Protein AF-A0A2U9R531-F1 (afdb_monomer_lite)

pLDDT: mean 78.26, std 22.34, range [22.72, 98.56]

Structure (mmCIF, N/CA/C/O backbone):
data_AF-A0A2U9R531-F1
#
_entry.id   AF-A0A2U9R531-F1
#
loop_
_atom_site.group_PDB
_atom_site.id
_atom_site.type_symbol
_atom_site.label_atom_id
_atom_site.label_alt_id
_atom_site.label_comp_id
_atom_site.label_asym_id
_atom_site.label_entity_id
_atom_site.label_seq_id
_atom_site.pdbx_PDB_ins_code
_atom_site.Cartn_x
_atom_site.Cartn_y
_atom_site.Cartn_z
_atom_site.occupancy
_atom_site.B_iso_or_equiv
_atom_site.auth_seq_id
_atom_site.auth_comp_id
_atom_site.auth_asym_id
_atom_site.auth_atom_id
_atom_site.pdbx_PDB_model_num
ATOM 1 N N . MET A 1 1 ? -40.311 30.983 59.768 1.00 48.66 1 MET A N 1
ATOM 2 C CA . MET A 1 1 ? -39.816 29.610 59.505 1.00 48.66 1 MET A CA 1
ATOM 3 C C . MET A 1 1 ? -39.921 29.317 58.004 1.00 48.66 1 MET A C 1
ATOM 5 O O . MET A 1 1 ? -40.945 28.808 57.588 1.00 48.66 1 MET A O 1
ATOM 9 N N . SER A 1 2 ? -38.941 29.694 57.166 1.00 50.16 2 SER A N 1
ATOM 10 C CA . SER A 1 2 ? -38.971 29.374 55.716 1.00 50.16 2 SER A CA 1
ATOM 11 C C . SER A 1 2 ? -37.604 29.527 55.015 1.00 50.16 2 SER A C 1
ATOM 13 O O . SER A 1 2 ? -37.511 30.192 53.989 1.00 50.16 2 SER A O 1
ATOM 15 N N . SER A 1 3 ? -36.512 28.962 55.551 1.00 50.91 3 SER A N 1
ATOM 16 C CA . SER A 1 3 ? -35.211 28.996 54.838 1.00 50.91 3 SER A CA 1
ATOM 17 C C . SER A 1 3 ? -34.408 27.686 54.845 1.00 50.91 3 SER A C 1
ATOM 19 O O . SER A 1 3 ? -33.257 27.682 54.423 1.00 50.91 3 SER A O 1
ATOM 21 N N . ASN A 1 4 ? -34.987 26.565 55.297 1.00 51.38 4 ASN A N 1
ATOM 22 C CA . ASN A 1 4 ? -34.258 25.291 55.449 1.00 51.38 4 ASN A CA 1
ATOM 23 C C . ASN A 1 4 ? -34.607 24.214 54.398 1.00 51.38 4 ASN A C 1
ATOM 25 O O . ASN A 1 4 ? -33.948 23.174 54.344 1.00 51.38 4 ASN A O 1
ATOM 29 N N . SER A 1 5 ? -35.617 24.430 53.550 1.00 53.47 5 SER A N 1
ATOM 30 C CA . SER A 1 5 ? -36.017 23.477 52.501 1.00 53.47 5 SER A CA 1
ATOM 31 C C . SER A 1 5 ? -35.112 23.528 51.263 1.00 53.47 5 SER A C 1
ATOM 33 O O . SER A 1 5 ? -34.807 22.482 50.686 1.00 53.47 5 SER A O 1
ATOM 35 N N . ASP A 1 6 ? -34.608 24.710 50.900 1.00 51.00 6 ASP A N 1
ATOM 36 C CA . ASP A 1 6 ? -33.899 24.917 49.627 1.00 51.00 6 ASP A CA 1
ATOM 37 C C . ASP A 1 6 ? -32.447 24.416 49.643 1.00 51.00 6 ASP A C 1
ATOM 39 O O . ASP A 1 6 ? -31.962 23.845 48.662 1.00 51.00 6 ASP A O 1
ATOM 43 N N . GLN A 1 7 ? -31.750 24.502 50.782 1.00 49.12 7 GLN A N 1
ATOM 44 C CA . GLN A 1 7 ? -30.392 23.950 50.903 1.00 49.12 7 GLN A CA 1
ATOM 45 C C . GLN A 1 7 ? -30.369 22.412 50.878 1.00 49.12 7 GLN A C 1
ATOM 47 O O . GLN A 1 7 ? -29.399 21.802 50.408 1.00 49.12 7 GLN A O 1
ATOM 52 N N . ARG A 1 8 ? -31.448 21.762 51.334 1.00 50.94 8 ARG A N 1
ATOM 53 C CA . ARG A 1 8 ? -31.546 20.296 51.394 1.00 50.94 8 ARG A CA 1
ATOM 54 C C . ARG A 1 8 ? -31.819 19.678 50.018 1.00 50.94 8 ARG A C 1
ATOM 56 O O . ARG A 1 8 ? -31.343 18.571 49.758 1.00 50.94 8 ARG A O 1
ATOM 63 N N . SER A 1 9 ? -32.519 20.388 49.127 1.00 52.06 9 SER A N 1
ATOM 64 C CA . SER A 1 9 ? -32.759 19.938 47.745 1.00 52.06 9 SER A CA 1
ATOM 65 C C . SER A 1 9 ? -31.505 20.098 46.868 1.00 52.06 9 SER A C 1
ATOM 67 O O . SER A 1 9 ? -31.122 19.161 46.166 1.00 52.06 9 SER A O 1
ATOM 69 N N . SER A 1 10 ? -30.788 21.221 47.009 1.00 52.78 10 SER A N 1
ATOM 70 C CA . SER A 1 10 ? -29.520 21.510 46.317 1.00 52.78 10 SER A CA 1
ATOM 71 C C . SER A 1 10 ? -28.407 20.517 46.681 1.00 52.78 10 SER A C 1
ATOM 73 O O . SER A 1 10 ? -27.678 20.024 45.817 1.00 52.78 10 SER A O 1
ATOM 75 N N . SER A 1 11 ? -28.313 20.142 47.959 1.00 55.31 11 SER A N 1
ATOM 76 C CA . SER A 1 11 ? -27.309 19.178 48.430 1.00 55.31 11 SER A CA 1
ATOM 77 C C . SER A 1 11 ? -27.600 17.751 47.952 1.00 55.31 11 SER A C 1
ATOM 79 O O . SER A 1 11 ? -26.682 17.039 47.547 1.00 55.31 11 SER A O 1
ATOM 81 N N . LYS A 1 12 ? -28.877 17.338 47.920 1.00 53.94 12 LYS A N 1
ATOM 82 C CA . LYS A 1 12 ? -29.287 16.036 47.366 1.00 53.94 12 LYS A CA 1
ATOM 83 C C . LYS A 1 12 ? -29.093 15.962 45.849 1.00 53.94 12 LYS A C 1
ATOM 85 O O . LYS A 1 12 ? -28.666 14.920 45.361 1.00 53.94 12 LYS A O 1
ATOM 90 N N . SER A 1 13 ? -29.341 17.044 45.105 1.00 52.00 13 SER A N 1
ATOM 91 C CA . SER A 1 13 ? -29.112 17.057 43.652 1.00 52.00 13 SER A CA 1
ATOM 92 C C . SER A 1 13 ? -27.618 16.994 43.305 1.00 52.00 13 SER A C 1
ATOM 94 O O . SER A 1 13 ? -27.236 16.231 42.418 1.00 52.00 13 SER A O 1
ATOM 96 N N . LYS A 1 14 ? -26.754 17.696 44.059 1.00 55.28 14 LYS A N 1
ATOM 97 C CA . LYS A 1 14 ? -25.286 17.609 43.931 1.00 55.28 14 LYS A CA 1
ATOM 98 C C . LYS A 1 14 ? -24.722 16.243 44.325 1.00 55.28 14 LYS A C 1
ATOM 100 O O . LYS A 1 14 ? -23.744 15.792 43.731 1.00 55.28 14 LYS A O 1
ATOM 105 N N . LEU A 1 15 ? -25.312 15.580 45.320 1.00 52.38 15 LEU A N 1
ATOM 106 C CA . LEU A 1 15 ? -24.896 14.238 45.726 1.00 52.38 15 LEU A CA 1
ATOM 107 C C . LEU A 1 15 ? -25.323 13.194 44.684 1.00 52.38 15 LEU A C 1
ATOM 109 O O . LEU A 1 15 ? -24.500 12.390 44.260 1.00 52.38 15 LEU A O 1
ATOM 113 N N . ASN A 1 16 ? -26.563 13.265 44.191 1.00 56.56 16 ASN A N 1
ATOM 114 C CA . ASN A 1 16 ? -27.067 12.366 43.149 1.00 56.56 16 ASN A CA 1
ATOM 115 C C . ASN A 1 16 ? -26.331 12.544 41.811 1.00 56.56 16 ASN A C 1
ATOM 117 O O . ASN A 1 16 ? -26.047 11.554 41.137 1.00 56.56 16 ASN A O 1
ATOM 121 N N . SER A 1 17 ? -25.964 13.777 41.439 1.00 56.66 17 SER A N 1
ATOM 122 C CA . SER A 1 17 ? -25.172 14.033 40.230 1.00 56.66 17 SER A CA 1
ATOM 123 C C . SER A 1 17 ? -23.736 13.519 40.356 1.00 56.66 17 SER A C 1
ATOM 125 O O . SER A 1 17 ? -23.217 12.938 39.400 1.00 56.66 17 SER A O 1
ATOM 127 N N . ARG A 1 18 ? -23.111 13.633 41.539 1.00 56.91 18 ARG A N 1
ATOM 128 C CA . ARG A 1 18 ? -21.810 13.004 41.814 1.00 56.91 18 ARG A CA 1
ATOM 129 C C . ARG A 1 18 ? -21.898 11.486 41.695 1.00 56.91 18 ARG A C 1
ATOM 131 O O . ARG A 1 18 ? -21.152 10.931 40.901 1.00 56.91 18 ARG A O 1
ATOM 138 N N . THR A 1 19 ? -22.840 10.827 42.370 1.00 58.16 19 THR A N 1
ATOM 139 C CA . THR A 1 19 ? -22.972 9.356 42.355 1.00 58.16 19 THR A CA 1
ATOM 140 C C . THR A 1 19 ? -23.286 8.796 40.960 1.00 58.16 19 THR A C 1
ATOM 142 O O . THR A 1 19 ? -22.723 7.772 40.561 1.00 58.16 19 THR A O 1
ATOM 145 N N . ALA A 1 20 ? -24.122 9.483 40.172 1.00 59.16 20 ALA A N 1
ATOM 146 C CA . ALA A 1 20 ? -24.396 9.112 38.781 1.00 59.16 20 ALA A CA 1
ATOM 147 C C . ALA A 1 20 ? -23.152 9.254 37.881 1.00 59.16 20 ALA A C 1
ATOM 149 O O . ALA A 1 20 ? -22.898 8.404 37.025 1.00 59.16 20 ALA A O 1
ATOM 150 N N . THR A 1 21 ? -22.334 10.285 38.115 1.00 60.19 21 THR A N 1
ATOM 151 C CA . THR A 1 21 ? -21.077 10.506 37.384 1.00 60.19 21 THR A CA 1
ATOM 152 C C . THR A 1 21 ? -20.036 9.438 37.732 1.00 60.19 21 THR A C 1
ATOM 154 O O . THR A 1 21 ? -19.433 8.861 36.828 1.00 60.19 21 THR A O 1
ATOM 157 N N . THR A 1 22 ? -19.870 9.086 39.014 1.00 61.25 22 THR A N 1
ATOM 158 C CA . THR A 1 22 ? -18.922 8.038 39.436 1.00 61.25 22 THR A CA 1
ATOM 159 C C . THR A 1 22 ? -19.305 6.658 38.895 1.00 61.25 22 THR A C 1
ATOM 161 O O . THR A 1 22 ? -18.430 5.901 38.481 1.00 61.25 22 THR A O 1
ATOM 164 N N . THR A 1 23 ? -20.606 6.350 38.837 1.00 61.22 23 THR A N 1
ATOM 165 C CA . THR A 1 23 ? -21.126 5.082 38.288 1.00 61.22 23 THR A CA 1
ATOM 166 C C . THR A 1 23 ? -20.928 4.992 36.768 1.00 61.22 23 THR A C 1
ATOM 168 O O . THR A 1 23 ? -20.573 3.941 36.243 1.00 61.22 23 THR A O 1
ATOM 171 N N . SER A 1 24 ? -21.085 6.107 36.049 1.00 69.25 24 SER A N 1
ATOM 172 C CA . SER A 1 24 ? -20.818 6.192 34.604 1.00 69.25 24 SER A CA 1
ATOM 173 C C . SER A 1 24 ? -19.330 6.004 34.270 1.00 69.25 24 SER A C 1
ATOM 175 O O . SER A 1 24 ? -18.971 5.305 33.316 1.00 69.25 24 SER A O 1
ATOM 177 N N . ILE A 1 25 ? -18.441 6.583 35.086 1.00 76.44 25 ILE A N 1
ATOM 178 C CA . ILE A 1 25 ? -16.987 6.458 34.917 1.00 76.44 25 ILE A CA 1
ATOM 179 C C . ILE A 1 25 ? -16.523 5.027 35.204 1.00 76.44 25 ILE A C 1
ATOM 181 O O . ILE A 1 25 ? -15.748 4.481 34.418 1.00 76.44 25 ILE A O 1
ATOM 185 N N . SER A 1 26 ? -17.006 4.396 36.279 1.00 77.56 26 SER A N 1
ATOM 186 C CA . SER A 1 26 ? -16.626 3.018 36.612 1.00 77.56 26 SER A CA 1
ATOM 187 C C . SER A 1 26 ? -17.065 2.032 35.526 1.00 77.56 26 SER A C 1
ATOM 189 O O . SER A 1 26 ? -16.250 1.233 35.075 1.00 77.56 26 SER A O 1
ATOM 191 N N . GLN A 1 27 ? -18.294 2.155 35.013 1.00 80.81 27 GLN A N 1
ATOM 192 C CA . GLN A 1 27 ? -18.785 1.344 33.891 1.00 80.81 27 GLN A CA 1
ATOM 193 C C . GLN A 1 27 ? -17.957 1.547 32.613 1.00 80.81 27 GLN A C 1
ATOM 195 O O . GLN A 1 27 ? -17.600 0.575 31.944 1.00 80.81 27 GLN A O 1
ATOM 200 N N . SER A 1 28 ? -17.601 2.796 32.298 1.00 82.81 28 SER A N 1
ATOM 201 C CA . SER A 1 28 ? -16.757 3.124 31.141 1.00 82.81 28 SER A CA 1
ATOM 202 C C . SER A 1 28 ? -15.358 2.512 31.276 1.00 82.81 28 SER A C 1
ATOM 204 O O . SER A 1 28 ? -14.873 1.870 30.345 1.00 82.81 28 SER A O 1
ATOM 206 N N . LEU A 1 29 ? -14.731 2.635 32.452 1.00 83.75 29 LEU A N 1
ATOM 207 C CA . LEU A 1 29 ? -13.419 2.052 32.758 1.00 83.75 29 LEU A CA 1
ATOM 208 C C . LEU A 1 29 ? -13.433 0.523 32.688 1.00 83.75 29 LEU A C 1
ATOM 210 O O . LEU A 1 29 ? -12.511 -0.071 32.131 1.00 83.75 29 LEU A O 1
ATOM 214 N N . THR A 1 30 ? -14.478 -0.128 33.204 1.00 85.62 30 THR A N 1
ATOM 215 C CA . THR A 1 30 ? -14.645 -1.581 33.076 1.00 85.62 30 THR A CA 1
ATOM 216 C C . THR A 1 30 ? -14.775 -1.994 31.609 1.00 85.62 30 THR A C 1
ATOM 218 O O . THR A 1 30 ? -14.137 -2.962 31.190 1.00 85.62 30 THR A O 1
ATOM 221 N N . GLY A 1 31 ? -15.535 -1.240 30.808 1.00 82.12 31 GLY A N 1
ATOM 222 C CA . GLY A 1 31 ? -15.642 -1.452 29.363 1.00 82.12 31 GLY A CA 1
ATOM 223 C C . GLY A 1 31 ? -14.296 -1.312 28.646 1.00 82.12 31 GLY A C 1
ATOM 224 O O . GLY A 1 31 ? -13.897 -2.208 27.907 1.00 82.12 31 GLY A O 1
ATOM 225 N N . LEU A 1 32 ? -13.552 -0.240 28.927 1.00 83.94 32 LEU A N 1
ATOM 226 C CA . LEU A 1 32 ? -12.206 0.001 28.392 1.00 83.94 32 LEU A CA 1
ATOM 227 C C . LEU A 1 32 ? -11.221 -1.108 28.780 1.00 83.94 32 LEU A C 1
ATOM 229 O O . LEU A 1 32 ? -10.493 -1.607 27.924 1.00 83.94 32 LEU A O 1
ATOM 233 N N . LYS A 1 33 ? -11.235 -1.553 30.041 1.00 87.06 33 LYS A N 1
ATOM 234 C CA . LYS A 1 33 ? -10.397 -2.666 30.513 1.00 87.06 33 LYS A CA 1
ATOM 235 C C . LYS A 1 33 ? -10.728 -3.971 29.786 1.00 87.06 33 LYS A C 1
ATOM 237 O O . LYS A 1 33 ? -9.821 -4.723 29.441 1.00 87.06 33 LYS A O 1
ATOM 242 N N . ARG A 1 34 ? -12.014 -4.227 29.519 1.00 87.44 34 ARG A N 1
ATOM 243 C CA . ARG A 1 34 ? -12.462 -5.386 28.734 1.00 87.44 34 ARG A CA 1
ATOM 244 C C . ARG A 1 34 ? -12.035 -5.293 27.269 1.00 87.44 34 ARG A C 1
ATOM 246 O O . ARG A 1 34 ? -11.724 -6.320 26.678 1.00 87.44 34 ARG A O 1
ATOM 253 N N . LEU A 1 35 ? -12.004 -4.098 26.678 1.00 87.25 35 LEU A N 1
ATOM 254 C CA . LEU A 1 35 ? -11.426 -3.930 25.345 1.00 87.25 35 LEU A CA 1
ATOM 255 C C . LEU A 1 35 ? -9.931 -4.212 25.348 1.00 87.25 35 LEU A C 1
ATOM 257 O O . LEU A 1 35 ? -9.461 -4.953 24.492 1.00 87.25 35 LEU A O 1
ATOM 261 N N . ALA A 1 36 ? -9.206 -3.652 26.316 1.00 86.62 36 ALA A N 1
ATOM 262 C CA . ALA A 1 36 ? -7.756 -3.763 26.398 1.00 86.62 36 ALA A CA 1
ATOM 263 C C . ALA A 1 36 ? -7.257 -5.213 26.512 1.00 86.62 36 ALA A C 1
ATOM 265 O O . ALA A 1 36 ? -6.140 -5.499 26.098 1.00 86.62 36 ALA A O 1
ATOM 266 N N . SER A 1 37 ? -8.076 -6.141 27.017 1.00 85.88 37 SER A N 1
ATOM 267 C CA . SER A 1 37 ? -7.733 -7.569 27.061 1.00 85.88 37 SER A CA 1
ATOM 268 C C . SER A 1 37 ? -7.999 -8.325 25.751 1.00 85.88 37 SER A C 1
ATOM 270 O O . SER A 1 37 ? -7.597 -9.480 25.613 1.00 85.88 37 SER A O 1
ATOM 272 N N . GLY A 1 38 ? -8.684 -7.711 24.784 1.00 88.62 38 GLY A N 1
ATOM 273 C CA . GLY A 1 38 ? -9.076 -8.340 23.527 1.00 88.62 38 GLY A CA 1
ATOM 274 C C . GLY A 1 38 ? -8.069 -8.126 22.396 1.00 88.62 38 GLY A C 1
ATOM 275 O O . GLY A 1 38 ? -7.571 -7.025 22.180 1.00 88.62 38 GLY A O 1
ATOM 276 N N . ALA A 1 39 ? -7.852 -9.156 21.570 1.00 88.31 39 ALA A N 1
ATOM 277 C CA . ALA A 1 39 ? -7.005 -9.061 20.373 1.00 88.31 39 ALA A CA 1
ATOM 278 C C . ALA A 1 39 ? -7.468 -7.972 19.378 1.00 88.31 39 ALA A C 1
ATOM 280 O O . ALA A 1 39 ? -6.647 -7.386 18.679 1.00 88.31 39 ALA A O 1
ATOM 281 N N . GLN A 1 40 ? -8.771 -7.675 19.343 1.00 89.06 40 GLN A N 1
ATOM 282 C CA . GLN A 1 40 ? -9.363 -6.614 18.520 1.00 89.06 40 GLN A CA 1
ATOM 283 C C . GLN A 1 40 ? -8.865 -5.210 18.901 1.00 89.06 40 GLN A C 1
ATOM 285 O O . GLN A 1 40 ? -8.684 -4.360 18.034 1.00 89.06 40 GLN A O 1
ATOM 290 N N . PHE A 1 41 ? -8.576 -4.968 20.182 1.00 93.38 41 PHE A N 1
ATOM 291 C CA . PHE A 1 41 ? -8.034 -3.685 20.617 1.00 93.38 41 PHE A CA 1
ATOM 292 C C . PHE A 1 41 ? -6.572 -3.514 20.201 1.00 93.38 41 PHE A C 1
ATOM 294 O O . PHE A 1 41 ? -6.196 -2.447 19.726 1.00 93.38 41 PHE A O 1
ATOM 301 N N . TYR A 1 42 ? -5.759 -4.569 20.296 1.00 94.19 42 TYR A N 1
ATOM 302 C CA . TYR A 1 42 ? -4.382 -4.538 19.792 1.00 94.19 42 TYR A CA 1
ATOM 303 C C . TYR A 1 42 ? -4.329 -4.379 18.272 1.00 94.19 42 TYR A C 1
ATOM 305 O O . TYR A 1 42 ? -3.522 -3.595 17.782 1.00 94.19 42 TYR A O 1
ATOM 313 N N . TRP A 1 43 ? -5.234 -5.038 17.541 1.00 95.88 43 TRP A N 1
ATOM 314 C CA . TRP A 1 43 ? -5.427 -4.790 16.111 1.00 95.88 43 TRP A CA 1
ATOM 315 C C . TRP A 1 43 ? -5.718 -3.306 15.845 1.00 95.88 43 TRP A C 1
ATOM 317 O O . TRP A 1 43 ? -5.030 -2.678 15.045 1.00 95.88 43 TRP A O 1
ATOM 327 N N . TYR A 1 44 ? -6.645 -2.695 16.586 1.00 96.88 44 TYR A N 1
ATOM 328 C CA . TYR A 1 44 ? -6.922 -1.262 16.476 1.00 96.88 44 TYR A CA 1
ATOM 329 C C . TYR A 1 44 ? -5.696 -0.376 16.768 1.00 96.88 44 TYR A C 1
ATOM 331 O O . TYR A 1 44 ? -5.423 0.556 16.011 1.00 96.88 44 TYR A O 1
ATOM 339 N N . LEU A 1 45 ? -4.913 -0.676 17.811 1.00 97.19 45 LEU A N 1
ATOM 340 C CA . LEU A 1 45 ? -3.680 0.063 18.110 1.00 97.19 45 LEU A CA 1
ATOM 341 C C . LEU A 1 45 ? -2.653 -0.038 16.975 1.00 97.19 45 LEU A C 1
ATOM 343 O O . LEU A 1 45 ? -2.008 0.959 16.646 1.00 97.19 45 LEU A O 1
ATOM 347 N N . THR A 1 46 ? -2.532 -1.205 16.337 1.00 97.31 46 THR A N 1
ATOM 348 C CA . THR A 1 46 ? -1.658 -1.370 15.167 1.00 97.31 46 THR A CA 1
ATOM 349 C C . THR A 1 46 ? -2.150 -0.573 13.956 1.00 97.31 46 THR A C 1
ATOM 351 O O . THR A 1 46 ? -1.339 -0.008 13.226 1.00 97.31 46 THR A O 1
ATOM 354 N N . LEU A 1 47 ? -3.463 -0.383 13.780 1.00 97.88 47 LEU A N 1
ATOM 355 C CA . LEU A 1 47 ? -3.974 0.524 12.742 1.00 97.88 47 LEU A CA 1
ATOM 356 C C . LEU A 1 47 ? -3.584 1.980 13.019 1.00 97.88 47 LEU A C 1
ATOM 358 O O . LEU A 1 47 ? -3.115 2.673 12.118 1.00 97.88 47 LEU A O 1
ATOM 362 N N . LEU A 1 48 ? -3.730 2.446 14.265 1.00 98.19 48 LEU A N 1
ATOM 363 C CA . LEU A 1 48 ? -3.342 3.810 14.643 1.00 98.19 48 LEU A CA 1
ATOM 364 C C . LEU A 1 48 ? -1.837 4.045 14.478 1.00 98.19 48 LEU A C 1
ATOM 366 O O . LEU A 1 48 ? -1.426 5.081 13.959 1.00 98.19 48 LEU A O 1
ATOM 370 N N . SER A 1 49 ? -1.018 3.073 14.882 1.00 98.31 49 SER A N 1
ATOM 371 C CA . SER A 1 49 ? 0.430 3.120 14.681 1.00 98.31 49 SER A CA 1
ATOM 372 C C . SER A 1 49 ? 0.792 3.113 13.191 1.00 98.31 49 SER A C 1
ATOM 374 O O . SER A 1 49 ? 1.648 3.895 12.784 1.00 98.31 49 SER A O 1
ATOM 376 N N . THR A 1 50 ? 0.099 2.321 12.366 1.00 98.44 50 THR A N 1
ATOM 377 C CA . THR A 1 50 ? 0.261 2.340 10.904 1.00 98.44 50 THR A CA 1
ATOM 378 C C . THR A 1 50 ? -0.028 3.727 10.337 1.00 98.44 50 THR A C 1
ATOM 380 O O . THR A 1 50 ? 0.785 4.245 9.573 1.00 98.44 50 THR A O 1
ATOM 383 N N . LEU A 1 51 ? -1.139 4.360 10.730 1.00 98.44 51 LEU A N 1
ATOM 384 C CA . LEU A 1 51 ? -1.494 5.712 10.284 1.00 98.44 51 LEU A CA 1
ATOM 385 C C . LEU A 1 51 ? -0.432 6.735 10.684 1.00 98.44 51 LEU A C 1
ATOM 387 O O . LEU A 1 51 ? 0.064 7.473 9.836 1.00 98.44 51 LEU A O 1
ATOM 391 N N . TYR A 1 52 ? -0.057 6.749 11.962 1.00 98.31 52 TYR A N 1
ATOM 392 C CA . TYR A 1 52 ? 0.928 7.682 12.499 1.00 98.31 52 TYR A CA 1
ATOM 393 C C . TYR A 1 52 ? 2.278 7.559 11.782 1.00 98.31 52 TYR A C 1
ATOM 395 O O . TYR A 1 52 ? 2.783 8.535 11.226 1.00 98.31 52 TYR A O 1
ATOM 403 N N . SER A 1 53 ? 2.841 6.350 11.727 1.00 98.31 53 SER A N 1
ATOM 404 C CA . SER A 1 53 ? 4.148 6.114 11.115 1.00 98.31 53 SER A CA 1
ATOM 405 C C . SER A 1 53 ? 4.129 6.319 9.599 1.00 98.31 53 SER A C 1
ATOM 407 O O . SER A 1 53 ? 5.090 6.859 9.055 1.00 98.31 53 SER A O 1
ATOM 409 N N . SER A 1 54 ? 3.037 5.968 8.910 1.00 98.19 54 SER A N 1
ATOM 410 C CA . SER A 1 54 ? 2.929 6.186 7.461 1.00 98.19 54 SER A CA 1
ATOM 411 C C . SER A 1 54 ? 2.854 7.668 7.118 1.00 98.19 54 SER A C 1
ATOM 413 O O . SER A 1 54 ? 3.579 8.120 6.237 1.00 98.19 54 SER A O 1
ATOM 415 N N . ILE A 1 55 ? 2.054 8.452 7.848 1.00 97.81 55 ILE A N 1
ATOM 416 C CA . ILE A 1 55 ? 1.973 9.905 7.646 1.00 97.81 55 ILE A CA 1
ATOM 417 C C . ILE A 1 55 ? 3.348 10.545 7.867 1.00 97.81 55 ILE A C 1
ATOM 419 O O . ILE A 1 55 ? 3.811 11.310 7.020 1.00 97.81 55 ILE A O 1
ATOM 423 N N . LEU A 1 56 ? 4.043 10.190 8.952 1.00 97.88 56 LEU A N 1
ATOM 424 C CA . LEU A 1 56 ? 5.389 10.705 9.212 1.00 97.88 56 LEU A CA 1
ATOM 425 C C . LEU A 1 56 ? 6.399 10.280 8.143 1.00 97.88 56 LEU A C 1
ATOM 427 O O . LEU A 1 56 ? 7.200 11.112 7.718 1.00 97.88 56 LEU A O 1
ATOM 431 N N . CYS A 1 57 ? 6.345 9.033 7.673 1.00 98.19 57 CYS A N 1
ATOM 432 C CA . CYS A 1 57 ? 7.193 8.545 6.589 1.00 98.19 57 CYS A CA 1
ATOM 433 C C . CYS A 1 57 ? 6.969 9.342 5.301 1.00 98.19 57 CYS A C 1
ATOM 435 O O . CYS A 1 57 ? 7.932 9.750 4.653 1.00 98.19 57 CYS A O 1
ATOM 437 N N . ILE A 1 58 ? 5.712 9.559 4.916 1.00 96.12 58 ILE A N 1
ATOM 438 C CA . ILE A 1 58 ? 5.349 10.257 3.680 1.00 96.12 58 ILE A CA 1
ATOM 439 C C . ILE A 1 58 ? 5.816 11.711 3.757 1.00 96.12 58 ILE A C 1
ATOM 441 O O . ILE A 1 58 ? 6.546 12.162 2.877 1.00 96.12 58 ILE A O 1
ATOM 445 N N . LEU A 1 59 ? 5.495 12.416 4.846 1.00 96.31 59 LEU A N 1
ATOM 446 C CA . LEU A 1 59 ? 5.924 13.801 5.051 1.00 96.31 59 LEU A CA 1
ATOM 447 C C . LEU A 1 59 ? 7.452 13.934 5.065 1.00 96.31 59 LEU A C 1
ATOM 449 O O . LEU A 1 59 ? 8.002 14.799 4.384 1.00 96.31 59 LEU A O 1
ATOM 453 N N . ASN A 1 60 ? 8.162 13.054 5.777 1.00 96.69 60 ASN A N 1
ATOM 454 C CA . ASN A 1 60 ? 9.625 13.088 5.793 1.00 96.69 60 ASN A CA 1
ATOM 455 C C . ASN A 1 60 ? 10.233 12.697 4.441 1.00 96.69 60 ASN A C 1
ATOM 457 O O . ASN A 1 60 ? 11.265 13.252 4.080 1.00 96.69 60 ASN A O 1
ATOM 461 N N . SER A 1 61 ? 9.586 11.833 3.652 1.00 95.38 61 SER A N 1
ATOM 462 C CA . SER A 1 61 ? 10.057 11.501 2.299 1.00 95.38 61 SER A CA 1
ATOM 463 C C . SER A 1 61 ? 10.055 12.730 1.396 1.00 95.38 61 SER A C 1
ATOM 465 O O . SER A 1 61 ? 10.983 12.901 0.611 1.00 95.38 61 SER A O 1
ATOM 467 N N . PHE A 1 62 ? 9.048 13.600 1.536 1.00 94.12 62 PHE A N 1
ATOM 468 C CA . PHE A 1 62 ? 8.980 14.865 0.804 1.00 94.12 62 PHE A CA 1
ATOM 469 C C . PHE A 1 62 ? 9.999 15.894 1.303 1.00 94.12 62 PHE A C 1
ATOM 471 O O . PHE A 1 62 ? 10.610 16.580 0.491 1.00 94.12 62 PHE A O 1
ATOM 478 N N . ILE A 1 63 ? 10.198 16.006 2.620 1.00 95.31 63 ILE A N 1
ATOM 479 C CA . ILE A 1 63 ? 11.045 17.057 3.214 1.00 95.31 63 ILE A CA 1
ATOM 480 C C . ILE A 1 63 ? 12.535 16.686 3.187 1.00 95.31 63 ILE A C 1
ATOM 482 O O . ILE A 1 63 ? 13.382 17.526 2.901 1.00 95.31 63 ILE A O 1
ATOM 486 N N . ARG A 1 64 ? 12.869 15.440 3.536 1.00 93.25 64 ARG A N 1
ATOM 487 C CA . ARG A 1 64 ? 14.243 14.964 3.790 1.00 93.25 64 ARG A CA 1
ATOM 488 C C . ARG A 1 64 ? 14.735 13.945 2.761 1.00 93.25 64 ARG A C 1
ATOM 490 O O . ARG A 1 64 ? 15.911 13.589 2.776 1.00 93.25 64 ARG A O 1
ATOM 497 N N . GLY A 1 65 ? 13.854 13.473 1.882 1.00 93.19 65 GLY A N 1
ATOM 498 C CA . GLY A 1 65 ? 14.160 12.464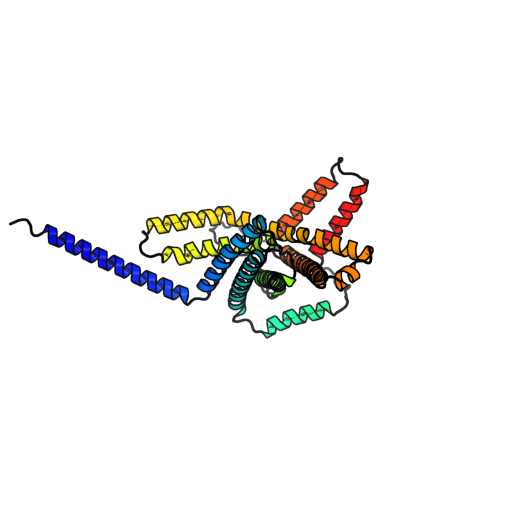 0.875 1.00 93.19 65 GLY A CA 1
ATOM 499 C C . GLY A 1 65 ? 14.032 11.025 1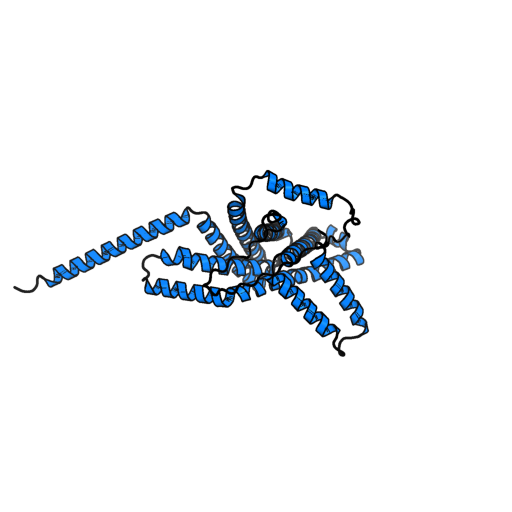.383 1.00 93.19 65 GLY A C 1
ATOM 500 O O . GLY A 1 65 ? 14.167 10.719 2.567 1.00 93.19 65 GLY A O 1
ATOM 501 N N . SER A 1 66 ? 13.815 10.104 0.446 1.00 92.81 66 SER A N 1
ATOM 502 C CA . SER A 1 66 ? 13.571 8.677 0.705 1.00 92.81 66 SER A CA 1
ATOM 503 C C . SER A 1 66 ? 14.808 7.865 1.114 1.00 92.81 66 SER A C 1
ATOM 505 O O . SER A 1 66 ? 14.689 6.678 1.397 1.00 92.81 66 SER A O 1
ATOM 507 N N . ASN A 1 67 ? 15.996 8.471 1.109 1.00 92.31 67 ASN A N 1
ATOM 508 C CA . ASN A 1 67 ? 17.246 7.860 1.585 1.00 92.31 67 ASN A CA 1
ATOM 509 C C . ASN A 1 67 ? 17.563 8.214 3.042 1.00 92.31 67 ASN A C 1
ATOM 511 O O . ASN A 1 67 ? 18.506 7.676 3.611 1.00 92.31 67 ASN A O 1
ATOM 515 N N . ASN A 1 68 ? 16.828 9.156 3.636 1.00 95.19 68 ASN A N 1
ATOM 516 C CA . ASN A 1 68 ? 17.139 9.652 4.966 1.00 95.19 68 ASN A CA 1
ATOM 517 C C . ASN A 1 68 ? 16.806 8.602 6.040 1.00 95.19 68 ASN A C 1
ATOM 519 O O . ASN A 1 68 ? 15.700 8.065 6.054 1.00 95.19 68 ASN A O 1
ATOM 523 N N . GLU A 1 69 ? 17.728 8.362 6.975 1.00 95.31 69 GLU A N 1
ATOM 524 C CA . GLU A 1 69 ? 17.597 7.326 8.012 1.00 95.31 69 GLU A CA 1
ATOM 525 C C . GLU A 1 69 ? 16.331 7.470 8.862 1.00 95.31 69 GLU A C 1
ATOM 527 O O . GLU A 1 69 ? 15.666 6.477 9.146 1.00 95.31 69 GLU A O 1
ATOM 532 N N . VAL A 1 70 ? 15.934 8.701 9.204 1.00 96.56 70 VAL A N 1
ATOM 533 C CA . VAL A 1 70 ? 14.704 8.961 9.973 1.00 96.56 70 VAL A CA 1
ATOM 534 C C . VAL A 1 70 ? 13.467 8.567 9.163 1.00 96.56 70 VAL A C 1
ATOM 536 O O . VAL A 1 70 ? 12.529 7.971 9.691 1.00 96.56 70 VAL A O 1
ATOM 539 N N . THR A 1 71 ? 13.477 8.850 7.859 1.00 97.50 71 THR A N 1
ATOM 540 C CA . THR A 1 71 ? 12.393 8.461 6.944 1.00 97.50 71 THR A CA 1
ATOM 541 C C . THR A 1 71 ? 12.291 6.942 6.830 1.00 97.50 71 THR A C 1
ATOM 543 O O . THR A 1 71 ? 11.196 6.388 6.922 1.00 97.50 71 THR A O 1
ATOM 546 N N . ILE A 1 72 ? 13.433 6.262 6.698 1.00 97.19 72 ILE A N 1
ATOM 547 C CA . ILE A 1 72 ? 13.511 4.796 6.673 1.00 97.19 72 ILE A CA 1
ATOM 548 C C . ILE A 1 72 ? 13.037 4.206 8.007 1.00 97.19 72 ILE A C 1
ATOM 550 O O . ILE A 1 72 ? 12.308 3.215 8.010 1.00 97.19 72 ILE A O 1
ATOM 554 N N . GLY A 1 73 ? 13.363 4.848 9.131 1.00 97.56 73 GLY A N 1
ATOM 555 C CA . GLY A 1 73 ? 12.861 4.485 10.454 1.00 97.56 73 GLY A CA 1
ATOM 556 C C . GLY A 1 73 ? 11.333 4.506 10.516 1.00 97.56 73 GLY A C 1
ATOM 557 O O . GLY A 1 73 ? 10.720 3.498 10.866 1.00 97.56 73 GLY A O 1
ATOM 558 N N . TYR A 1 74 ? 10.696 5.603 10.089 1.00 98.31 74 TYR A N 1
ATOM 559 C CA . TYR A 1 74 ? 9.230 5.680 10.038 1.00 98.31 74 TYR A CA 1
ATOM 560 C C . TYR A 1 74 ? 8.609 4.651 9.087 1.00 98.31 74 TYR A C 1
ATOM 562 O O . TYR A 1 74 ? 7.566 4.079 9.404 1.00 98.31 74 TYR A O 1
ATOM 570 N N . TYR A 1 75 ? 9.254 4.371 7.954 1.00 98.44 75 TYR A N 1
ATOM 571 C CA . TYR A 1 75 ? 8.821 3.335 7.016 1.00 98.44 75 TYR A CA 1
ATOM 572 C C . TYR A 1 75 ? 8.874 1.932 7.630 1.00 98.44 75 TYR A C 1
ATOM 574 O O . TYR A 1 75 ? 7.904 1.180 7.550 1.00 98.44 75 TYR A O 1
ATOM 582 N N . SER A 1 76 ? 9.976 1.597 8.306 1.00 98.00 76 SER A N 1
ATOM 583 C CA . SER A 1 76 ? 10.147 0.323 9.009 1.00 98.00 76 SER A CA 1
ATOM 584 C C . SER A 1 76 ? 9.141 0.165 10.153 1.00 98.00 76 SER A C 1
ATOM 586 O O . SER A 1 76 ? 8.527 -0.896 10.301 1.00 98.00 76 SER A O 1
ATOM 588 N N . MET A 1 77 ? 8.881 1.236 10.913 1.00 98.12 77 MET A N 1
ATOM 589 C CA . MET A 1 77 ? 7.841 1.254 11.947 1.00 98.12 77 MET A CA 1
ATOM 590 C C . MET A 1 77 ? 6.444 1.026 11.360 1.00 98.12 77 MET A C 1
ATOM 592 O O . MET A 1 77 ? 5.689 0.209 11.889 1.00 98.12 77 MET A O 1
ATOM 596 N N . ALA A 1 78 ? 6.109 1.698 10.252 1.00 98.56 78 ALA A N 1
ATOM 597 C CA . ALA A 1 78 ? 4.834 1.509 9.568 1.00 98.56 78 ALA A CA 1
ATOM 598 C C . ALA A 1 78 ? 4.667 0.055 9.105 1.00 98.56 78 ALA A C 1
ATOM 600 O O . ALA A 1 78 ? 3.660 -0.576 9.421 1.00 98.56 78 ALA A O 1
ATOM 601 N N . LEU A 1 79 ? 5.677 -0.512 8.439 1.00 98.44 79 LEU A N 1
ATOM 602 C CA . LEU A 1 79 ? 5.649 -1.900 7.977 1.00 98.44 79 LEU A CA 1
ATOM 603 C C . LEU A 1 79 ? 5.578 -2.909 9.125 1.00 98.44 79 LEU A C 1
ATOM 605 O O . LEU A 1 79 ? 4.831 -3.876 9.029 1.00 98.44 79 LEU A O 1
ATOM 609 N N . SER A 1 80 ? 6.276 -2.672 10.235 1.00 98.38 80 SER A N 1
ATOM 610 C CA . SER A 1 80 ? 6.191 -3.530 11.427 1.00 98.38 80 SER A CA 1
ATOM 611 C C . SER A 1 80 ? 4.776 -3.529 12.022 1.00 98.38 80 SER A C 1
ATOM 613 O O . SER A 1 80 ? 4.247 -4.570 12.424 1.00 98.38 80 SER A O 1
ATOM 615 N N . SER A 1 81 ? 4.126 -2.364 12.026 1.00 98.25 81 SER A N 1
ATOM 616 C CA . SER A 1 81 ? 2.741 -2.205 12.473 1.00 98.25 81 SER A CA 1
ATOM 617 C C . SER A 1 81 ? 1.746 -2.907 11.540 1.00 98.25 81 SER A C 1
ATOM 619 O O . SER A 1 81 ? 0.855 -3.630 11.994 1.00 98.25 81 SER A O 1
ATOM 621 N N . ILE A 1 82 ? 1.961 -2.794 10.227 1.00 98.25 82 ILE A N 1
ATOM 622 C CA . ILE A 1 82 ? 1.200 -3.499 9.188 1.00 98.25 82 ILE A CA 1
ATOM 623 C C . ILE A 1 82 ? 1.356 -5.019 9.336 1.00 98.25 82 ILE A C 1
ATOM 625 O O . ILE A 1 82 ? 0.360 -5.740 9.368 1.00 98.25 82 ILE A O 1
ATOM 629 N N . LEU A 1 83 ? 2.587 -5.515 9.486 1.00 98.12 83 LEU A N 1
ATOM 630 C CA . LEU A 1 83 ? 2.865 -6.935 9.711 1.00 98.12 83 LEU A CA 1
ATOM 631 C C . LEU A 1 83 ? 2.129 -7.451 10.942 1.00 98.12 83 LEU A C 1
ATOM 633 O O . LEU A 1 83 ? 1.446 -8.469 10.872 1.00 98.12 83 LEU A O 1
ATOM 637 N N . THR A 1 84 ? 2.200 -6.716 12.051 1.00 97.44 84 THR A N 1
ATOM 638 C CA . THR A 1 84 ? 1.490 -7.082 13.281 1.00 97.44 84 THR A CA 1
ATOM 639 C C . THR A 1 84 ? -0.026 -7.112 13.061 1.00 97.44 84 THR A C 1
ATOM 641 O O . THR A 1 84 ? -0.680 -8.072 13.469 1.00 97.44 84 THR A O 1
ATOM 644 N N . THR A 1 85 ? -0.578 -6.120 12.352 1.00 96.56 85 THR A N 1
ATOM 645 C CA . THR A 1 85 ? -2.004 -6.057 11.986 1.00 96.56 85 THR A CA 1
ATOM 646 C C . THR A 1 85 ? -2.436 -7.334 11.265 1.00 96.56 85 THR A C 1
ATOM 648 O O . THR A 1 85 ? -3.379 -8.006 11.691 1.00 96.56 85 THR A O 1
ATOM 651 N N . TYR A 1 86 ? -1.726 -7.705 10.197 1.00 94.44 86 TYR A N 1
ATOM 652 C CA . TYR A 1 86 ? -2.083 -8.873 9.399 1.00 94.44 86 TYR A CA 1
ATOM 653 C C . TYR A 1 86 ? -1.783 -10.192 10.109 1.00 94.44 86 TYR A C 1
ATOM 655 O O . TYR A 1 86 ? -2.554 -11.131 9.955 1.00 94.44 86 TYR A O 1
ATOM 663 N N . LEU A 1 87 ? -0.750 -10.283 10.950 1.00 93.56 87 LEU A N 1
ATOM 664 C CA . LEU A 1 87 ? -0.522 -11.467 11.785 1.00 93.56 87 LEU A CA 1
ATOM 665 C C . LEU A 1 87 ? -1.668 -11.694 12.779 1.00 93.56 87 LEU A C 1
ATOM 667 O O . LEU A 1 87 ? -2.077 -12.839 12.983 1.00 93.56 87 LEU A O 1
ATOM 671 N N . ILE A 1 88 ? -2.228 -10.628 13.365 1.00 92.69 88 ILE A N 1
ATOM 672 C CA . ILE A 1 88 ? -3.420 -10.734 14.219 1.00 92.69 88 ILE A CA 1
ATOM 673 C C . ILE A 1 88 ? -4.613 -11.243 13.403 1.00 92.69 88 ILE A C 1
ATOM 675 O O . ILE A 1 88 ? -5.279 -12.182 13.846 1.00 92.69 88 ILE A O 1
ATOM 679 N N . ILE A 1 89 ? -4.857 -10.678 12.214 1.00 90.62 89 ILE A N 1
ATOM 680 C CA . ILE A 1 89 ? -5.944 -11.115 11.322 1.00 90.62 89 ILE A CA 1
ATOM 681 C C . ILE A 1 89 ? -5.758 -12.587 10.941 1.00 90.62 89 ILE A C 1
ATOM 683 O O . ILE A 1 89 ? -6.659 -13.392 11.154 1.00 90.62 89 ILE A O 1
ATOM 687 N N . MET A 1 90 ? -4.573 -12.975 10.466 1.00 88.19 90 MET A N 1
ATOM 688 C CA . MET A 1 90 ? -4.263 -14.355 10.087 1.00 88.19 90 MET A CA 1
ATOM 689 C C . MET A 1 90 ? -4.449 -15.312 11.263 1.00 88.19 90 MET A C 1
ATOM 691 O O . MET A 1 90 ? -5.091 -16.352 11.125 1.00 88.19 90 MET A O 1
ATOM 695 N N . ARG A 1 91 ? -3.972 -14.949 12.458 1.00 86.62 91 ARG A N 1
ATOM 696 C CA . ARG A 1 91 ? -4.198 -15.758 13.658 1.00 86.62 91 ARG A CA 1
ATOM 697 C C . ARG A 1 91 ? -5.686 -15.926 13.950 1.00 86.62 91 ARG A C 1
ATOM 699 O O . ARG A 1 91 ? -6.079 -17.017 14.338 1.00 86.62 91 ARG A O 1
ATOM 706 N N . GLN A 1 92 ? -6.505 -14.888 13.795 1.00 86.94 92 GLN A N 1
ATOM 707 C CA . GLN A 1 92 ? -7.950 -14.966 14.036 1.00 86.94 92 GLN A CA 1
ATOM 708 C C . GLN A 1 92 ? -8.674 -15.799 12.968 1.00 86.94 92 GLN A C 1
ATOM 710 O O . GLN A 1 92 ? -9.503 -16.635 13.321 1.00 86.94 92 GLN A O 1
ATOM 715 N N . THR A 1 93 ? -8.317 -15.630 11.695 1.00 83.81 93 THR A N 1
ATOM 716 C CA . THR A 1 93 ? -8.920 -16.334 10.553 1.00 83.81 93 THR A CA 1
ATOM 717 C C . THR A 1 93 ? -8.568 -17.824 10.529 1.00 83.81 93 THR A C 1
ATOM 719 O O . THR A 1 93 ? -9.407 -18.658 10.185 1.00 83.81 93 THR A O 1
ATOM 722 N N . TYR A 1 94 ? -7.340 -18.184 10.917 1.00 81.31 94 TYR A N 1
ATOM 723 C CA . TYR A 1 94 ? -6.812 -19.549 10.802 1.00 81.31 94 TYR A CA 1
ATOM 724 C C . TYR A 1 94 ? -6.654 -20.276 12.146 1.00 81.31 94 TYR A C 1
ATOM 726 O O . TYR A 1 94 ? -6.197 -21.415 12.149 1.00 81.31 94 TYR A O 1
ATOM 734 N N . LYS A 1 95 ? -7.069 -19.682 13.280 1.00 76.19 95 LYS A N 1
ATOM 735 C CA . LYS A 1 95 ? -6.878 -20.232 14.645 1.00 76.19 95 LYS A CA 1
ATOM 736 C C . LYS A 1 95 ? -7.263 -21.708 14.798 1.00 76.19 95 LYS A C 1
ATOM 738 O O . LYS A 1 95 ? -6.655 -22.416 15.592 1.00 76.19 95 LYS A O 1
ATOM 743 N N . TYR A 1 96 ? -8.292 -22.138 14.073 1.00 71.12 96 TYR A N 1
ATOM 744 C CA . TYR A 1 96 ? -8.870 -23.480 14.162 1.00 71.12 96 TYR A CA 1
ATOM 745 C C . TYR A 1 96 ? -8.632 -24.327 12.903 1.00 71.12 96 TYR A C 1
ATOM 747 O O . TYR A 1 96 ? -9.196 -25.411 12.784 1.00 71.12 96 TYR A O 1
ATOM 755 N N . LYS A 1 97 ? -7.821 -23.849 11.948 1.00 67.12 97 LYS A N 1
ATOM 756 C CA . LYS A 1 97 ? -7.467 -24.615 10.748 1.00 67.12 97 LYS A CA 1
ATOM 757 C C . LYS A 1 97 ? -6.197 -25.434 11.023 1.00 67.12 97 LYS A C 1
ATOM 759 O O . LYS A 1 97 ? -5.220 -24.873 11.519 1.00 67.12 97 LYS A O 1
ATOM 764 N N . PRO A 1 98 ? -6.176 -26.743 10.718 1.00 66.94 98 PRO A N 1
ATOM 765 C CA . PRO A 1 98 ? -5.004 -27.572 10.972 1.00 66.94 98 PRO A CA 1
ATOM 766 C C . PRO A 1 98 ? -3.823 -27.132 10.095 1.00 66.94 98 PRO A C 1
ATOM 768 O O . PRO A 1 98 ? -3.983 -26.864 8.903 1.00 66.94 98 PRO A O 1
ATOM 771 N N . LEU A 1 99 ? -2.623 -27.082 10.688 1.00 60.12 99 LEU A N 1
ATOM 772 C CA . LEU A 1 99 ? -1.386 -26.643 10.025 1.00 60.12 99 LEU A CA 1
ATOM 773 C C . LEU A 1 99 ? -1.069 -27.474 8.766 1.00 60.12 99 LEU A C 1
ATOM 775 O O . LEU A 1 99 ? -0.507 -26.960 7.804 1.00 60.12 99 LEU A O 1
ATOM 779 N N . SER A 1 100 ? -1.499 -28.738 8.742 1.00 60.09 100 SER A N 1
ATOM 780 C CA . SER A 1 100 ? -1.376 -29.645 7.596 1.00 60.09 100 SER A CA 1
ATOM 781 C C . SER A 1 100 ? -2.090 -29.141 6.338 1.00 60.09 100 SER A C 1
ATOM 783 O O . SER A 1 100 ? -1.593 -29.357 5.238 1.00 60.09 100 SER A O 1
ATOM 785 N N . VAL A 1 101 ? -3.206 -28.415 6.473 1.00 62.59 101 VAL A N 1
ATOM 786 C CA . VAL A 1 101 ? -3.928 -27.833 5.327 1.00 62.59 101 VAL A CA 1
ATOM 787 C C . VAL A 1 101 ? -3.155 -26.651 4.739 1.00 62.59 101 VAL A C 1
ATOM 789 O O . VAL A 1 101 ? -3.104 -26.493 3.523 1.00 62.59 101 VAL A O 1
ATOM 792 N N . LEU A 1 102 ? -2.503 -25.851 5.588 1.00 59.44 102 LEU A N 1
ATOM 793 C CA . LEU A 1 102 ? -1.654 -24.737 5.158 1.00 59.44 102 LEU A CA 1
ATOM 794 C C . LEU A 1 102 ? -0.376 -25.233 4.470 1.00 59.44 102 LEU A C 1
ATOM 796 O O . LEU A 1 102 ? -0.033 -24.765 3.386 1.00 59.44 102 LEU A O 1
ATOM 800 N N . ILE A 1 103 ? 0.294 -26.219 5.069 1.00 62.53 103 ILE A N 1
ATOM 801 C CA . ILE A 1 103 ? 1.500 -26.841 4.507 1.00 62.53 103 ILE A CA 1
ATOM 802 C C . ILE A 1 103 ? 1.167 -27.572 3.203 1.00 62.53 103 ILE A C 1
ATOM 804 O O . ILE A 1 103 ? 1.900 -27.432 2.230 1.00 62.53 103 ILE A O 1
ATOM 808 N N . GLY A 1 104 ? 0.032 -28.276 3.139 1.00 64.50 104 GLY A N 1
ATOM 809 C CA . GLY A 1 104 ? -0.429 -28.956 1.928 1.00 64.50 104 GLY A CA 1
ATOM 810 C C . GLY A 1 104 ? -0.670 -28.004 0.753 1.00 64.50 104 GLY A C 1
ATOM 811 O O . GLY A 1 104 ? -0.315 -28.328 -0.375 1.00 64.50 104 GLY A O 1
ATOM 812 N N . GLN A 1 105 ? -1.195 -26.800 1.001 1.00 65.50 105 GLN A N 1
ATOM 813 C CA . GLN A 1 105 ? -1.385 -25.783 -0.044 1.00 65.50 105 GLN A CA 1
ATOM 814 C C . GLN A 1 105 ? -0.057 -25.224 -0.567 1.00 65.50 105 GLN A C 1
ATOM 816 O O . GLN A 1 105 ? 0.114 -25.069 -1.776 1.00 65.50 105 GLN A O 1
ATOM 821 N N . ILE A 1 106 ? 0.892 -24.944 0.332 1.00 61.31 106 ILE A N 1
ATOM 822 C CA . ILE A 1 106 ? 2.236 -24.472 -0.036 1.00 61.31 106 ILE A CA 1
ATOM 823 C C . ILE A 1 106 ? 2.989 -25.568 -0.805 1.00 61.31 106 ILE A C 1
ATOM 825 O O . ILE A 1 106 ? 3.637 -25.288 -1.813 1.00 61.31 106 ILE A O 1
ATOM 829 N N . TRP A 1 107 ? 2.856 -26.822 -0.372 1.00 59.16 107 TRP A N 1
ATOM 830 C CA . TRP A 1 107 ? 3.461 -27.980 -1.022 1.00 59.16 107 TRP A CA 1
ATOM 831 C C . TRP A 1 107 ? 2.881 -28.237 -2.418 1.00 59.16 107 TRP A C 1
ATOM 833 O O . TRP A 1 107 ? 3.636 -28.414 -3.368 1.00 59.16 107 TRP A O 1
ATOM 843 N N . HIS A 1 108 ? 1.556 -28.171 -2.577 1.00 56.22 108 HIS A N 1
ATOM 844 C CA . HIS A 1 108 ? 0.893 -28.321 -3.877 1.00 56.22 108 HIS A CA 1
ATOM 845 C C . HIS A 1 108 ? 1.301 -27.215 -4.865 1.00 56.22 108 HIS A C 1
ATOM 847 O O . HIS A 1 108 ? 1.483 -27.475 -6.054 1.00 56.22 108 HIS A O 1
ATOM 853 N N . LEU A 1 109 ? 1.507 -25.981 -4.381 1.00 52.97 109 LEU A N 1
ATOM 854 C CA . LEU A 1 109 ? 2.083 -24.903 -5.189 1.00 52.97 109 LEU A CA 1
ATOM 855 C C . LEU A 1 109 ? 3.514 -25.250 -5.634 1.00 52.97 109 LEU A C 1
ATOM 857 O O . LEU A 1 109 ? 3.843 -25.099 -6.807 1.00 52.97 109 LEU A O 1
ATOM 861 N N . PHE A 1 110 ? 4.359 -25.726 -4.717 1.00 48.66 110 PHE A N 1
ATOM 862 C CA . PHE A 1 110 ? 5.744 -26.090 -5.023 1.00 48.66 110 PHE A CA 1
ATOM 863 C C . PHE A 1 110 ? 5.835 -27.240 -6.035 1.00 48.66 110 PHE A C 1
ATOM 865 O O . PHE A 1 110 ? 6.655 -27.194 -6.951 1.00 48.66 110 PHE A O 1
ATOM 872 N N . GLN A 1 111 ? 4.957 -28.239 -5.921 1.00 49.59 111 GLN A N 1
ATOM 873 C CA . GLN A 1 111 ? 4.857 -29.346 -6.872 1.00 49.59 111 GLN A CA 1
ATOM 874 C C . GLN A 1 111 ? 4.460 -28.862 -8.271 1.00 49.59 111 GLN A C 1
ATOM 876 O O . GLN A 1 111 ? 5.131 -29.225 -9.235 1.00 49.59 111 GLN A O 1
ATOM 881 N N . HIS A 1 112 ? 3.454 -27.986 -8.383 1.00 50.97 112 HIS A N 1
ATOM 882 C CA . HIS A 1 112 ? 3.059 -27.390 -9.665 1.00 50.97 112 HIS A CA 1
ATOM 883 C C . HIS A 1 112 ? 4.150 -26.519 -10.295 1.00 50.97 112 HIS A C 1
ATOM 885 O O . HIS A 1 112 ? 4.287 -26.500 -11.512 1.00 50.97 112 HIS A O 1
ATOM 891 N N . LEU A 1 113 ? 4.938 -25.808 -9.484 1.00 42.59 113 LEU A N 1
ATOM 892 C CA . LEU A 1 113 ? 6.080 -25.026 -9.971 1.00 42.59 113 LEU A CA 1
ATOM 893 C C . LEU A 1 113 ? 7.250 -25.908 -10.436 1.00 42.59 113 LEU A C 1
ATOM 895 O O . LEU A 1 113 ? 8.101 -25.441 -11.189 1.00 42.59 113 LEU A O 1
ATOM 899 N N . SER A 1 114 ? 7.286 -27.165 -9.992 1.00 42.03 114 SER A N 1
ATOM 900 C CA . SER A 1 114 ? 8.379 -28.111 -10.238 1.00 42.03 114 SER A CA 1
ATOM 901 C C . SER A 1 114 ? 8.058 -29.152 -11.320 1.00 42.03 114 SER A C 1
ATOM 903 O O . SER A 1 114 ? 8.945 -29.912 -11.703 1.00 42.03 114 SER A O 1
ATOM 905 N N . THR A 1 115 ? 6.819 -29.210 -11.829 1.00 36.28 115 THR A N 1
ATOM 906 C CA . THR A 1 115 ? 6.425 -30.132 -12.911 1.00 36.28 115 THR A CA 1
ATOM 907 C C . THR A 1 115 ? 6.318 -29.400 -14.255 1.00 36.28 115 THR A C 1
ATOM 909 O O . THR A 1 115 ? 5.541 -28.452 -14.371 1.00 36.28 115 THR A O 1
ATOM 912 N N . PRO A 1 116 ? 7.053 -29.820 -15.304 1.00 36.22 116 PRO A N 1
ATOM 913 C CA . PRO A 1 116 ? 6.878 -29.268 -16.641 1.00 36.22 116 PRO A CA 1
ATOM 914 C C . PRO A 1 116 ? 5.528 -29.701 -17.237 1.00 36.22 116 PRO A C 1
ATOM 916 O O . PRO A 1 116 ? 5.202 -30.885 -17.257 1.00 36.22 116 PRO A O 1
ATOM 919 N N . ASN A 1 117 ? 4.773 -28.709 -17.718 1.00 40.06 117 ASN A N 1
ATOM 920 C CA . ASN A 1 117 ? 3.521 -28.762 -18.485 1.00 40.06 117 ASN A CA 1
ATOM 921 C C . ASN A 1 117 ? 3.135 -30.122 -19.109 1.00 40.06 117 ASN A C 1
ATOM 923 O O . ASN A 1 117 ? 3.751 -30.569 -20.074 1.00 40.06 117 ASN A O 1
ATOM 927 N N . GLN A 1 118 ? 1.989 -30.668 -18.692 1.00 36.91 118 GLN A N 1
ATOM 928 C CA . GLN A 1 118 ? 1.142 -31.503 -19.552 1.00 36.91 118 GLN A CA 1
ATOM 929 C C . GLN A 1 118 ? -0.150 -30.745 -19.878 1.00 36.91 118 GLN A C 1
ATOM 931 O O . GLN A 1 118 ? -1.210 -31.003 -19.319 1.00 36.91 118 GLN A O 1
ATOM 936 N N . SER A 1 119 ? -0.065 -29.779 -20.791 1.00 36.00 119 SER A N 1
ATOM 937 C CA . SER A 1 119 ? -1.241 -29.173 -21.417 1.00 36.00 119 SER A CA 1
ATOM 938 C C . SER A 1 119 ? -1.530 -29.911 -22.723 1.00 36.00 119 SER A C 1
ATOM 940 O O . SER A 1 119 ? -0.817 -29.684 -23.697 1.00 36.00 119 SER A O 1
ATOM 942 N N . ASN A 1 120 ? -2.506 -30.825 -22.724 1.00 32.56 120 ASN A N 1
ATOM 943 C CA . ASN A 1 120 ? -3.346 -31.199 -23.878 1.00 32.56 120 ASN A CA 1
ATOM 944 C C . ASN A 1 120 ? -4.149 -32.467 -23.556 1.00 32.56 120 ASN A C 1
ATOM 946 O O . ASN A 1 120 ? -3.771 -33.556 -23.979 1.00 32.56 120 ASN A O 1
ATOM 950 N N . ARG A 1 121 ? -5.255 -32.339 -22.816 1.00 32.22 121 ARG A N 1
ATOM 951 C CA . ARG A 1 121 ? -6.394 -33.278 -22.845 1.00 32.22 121 ARG A CA 1
ATOM 952 C C . ARG A 1 121 ? -7.489 -32.759 -21.919 1.00 32.22 121 ARG A C 1
ATOM 954 O O . ARG A 1 121 ? -7.580 -33.193 -20.788 1.00 32.22 121 ARG A O 1
ATOM 961 N N . GLU A 1 122 ? -8.286 -31.812 -22.399 1.00 29.78 122 GLU A N 1
ATOM 962 C CA . GLU A 1 122 ? -9.674 -31.627 -21.952 1.00 29.78 122 GLU A CA 1
ATOM 963 C C . GLU A 1 122 ? -10.340 -30.589 -22.858 1.00 29.78 122 GLU A C 1
ATOM 965 O O . GLU A 1 122 ? -10.366 -29.397 -22.589 1.00 29.78 122 GLU A O 1
ATOM 970 N N . ASN A 1 123 ? -10.819 -31.064 -24.004 1.00 28.97 123 ASN A N 1
ATOM 971 C CA . ASN A 1 123 ? -11.859 -30.410 -24.786 1.00 28.97 123 ASN A CA 1
ATOM 972 C C . ASN A 1 123 ? -12.763 -31.529 -25.302 1.00 28.97 123 ASN A C 1
ATOM 974 O O . ASN A 1 123 ? -12.533 -32.084 -26.375 1.00 28.97 123 ASN A O 1
ATOM 978 N N . GLN A 1 124 ? -13.773 -31.882 -24.515 1.00 25.30 124 GLN A N 1
ATOM 979 C CA . GLN A 1 124 ? -14.944 -32.584 -25.022 1.00 25.30 124 GLN A CA 1
ATOM 980 C C . GLN A 1 124 ? -16.177 -31.998 -24.319 1.00 25.30 124 GLN A C 1
ATOM 982 O O . GLN A 1 124 ? -16.201 -31.966 -23.089 1.00 25.30 124 GLN A O 1
ATOM 987 N N . PRO A 1 125 ? -17.159 -31.456 -25.060 1.00 29.80 125 PRO A N 1
ATOM 988 C CA . PRO A 1 125 ? -18.333 -30.840 -24.465 1.00 29.80 125 PRO A CA 1
ATOM 989 C C . PRO A 1 125 ? -19.389 -31.908 -24.176 1.00 29.80 125 PRO A C 1
ATOM 991 O O . PRO A 1 125 ? -19.818 -32.619 -25.085 1.00 29.80 125 PRO A O 1
ATOM 994 N N . THR A 1 126 ? -19.847 -31.991 -22.931 1.00 29.16 126 THR A N 1
ATOM 995 C CA . THR A 1 126 ? -21.050 -32.756 -22.582 1.00 29.16 126 THR A CA 1
ATOM 996 C C . THR A 1 126 ? -22.259 -31.821 -22.593 1.00 29.16 126 THR A C 1
ATOM 998 O O . THR A 1 126 ? -22.257 -30.772 -21.950 1.00 29.16 126 THR A O 1
ATOM 1001 N N . GLN A 1 127 ? -23.256 -32.197 -23.393 1.00 25.36 127 GLN A N 1
ATOM 1002 C CA . GLN A 1 127 ? -24.554 -31.547 -23.586 1.00 25.36 127 GLN A CA 1
ATOM 1003 C C . GLN A 1 127 ? -25.468 -31.649 -22.352 1.00 25.36 127 GLN A C 1
ATOM 1005 O O . GLN A 1 127 ? -25.382 -32.621 -21.610 1.00 25.36 127 GLN A O 1
ATOM 1010 N N . GLY A 1 128 ? -26.424 -30.711 -22.270 1.00 24.73 128 GLY A N 1
ATOM 1011 C CA . GLY A 1 128 ? -27.764 -30.925 -21.701 1.00 24.73 128 GLY A CA 1
ATOM 1012 C C . GLY A 1 128 ? -27.945 -30.571 -20.224 1.00 24.73 128 GLY A C 1
ATOM 1013 O O . GLY A 1 128 ? -27.494 -31.299 -19.354 1.00 24.73 128 GLY A O 1
ATOM 1014 N N . ASP A 1 129 ? -28.618 -29.456 -19.928 1.00 25.48 129 ASP A N 1
ATOM 1015 C CA . ASP A 1 129 ? -30.038 -29.523 -19.549 1.00 25.48 129 ASP A CA 1
ATOM 1016 C C . ASP A 1 129 ? -30.640 -28.135 -19.278 1.00 25.48 129 ASP A C 1
ATOM 1018 O O . ASP A 1 129 ? -30.097 -27.277 -18.581 1.00 25.48 129 ASP A O 1
ATOM 1022 N N . THR A 1 130 ? -31.794 -27.934 -19.903 1.00 28.36 130 THR A N 1
ATOM 1023 C CA . THR A 1 130 ? -32.725 -26.816 -19.780 1.00 28.36 130 THR A CA 1
ATOM 1024 C C . THR A 1 130 ? -33.684 -27.035 -18.615 1.00 28.36 130 THR A C 1
ATOM 1026 O O . THR A 1 130 ? -34.361 -28.057 -18.589 1.00 28.36 130 THR A O 1
ATOM 1029 N N . SER A 1 131 ? -33.878 -26.027 -17.764 1.00 27.84 131 SER A N 1
ATOM 1030 C CA . SER A 1 131 ? -35.185 -25.780 -17.137 1.00 27.84 131 SER A CA 1
ATOM 1031 C C . SER A 1 131 ? -35.269 -24.365 -16.565 1.00 27.84 131 SER A C 1
ATOM 1033 O O . SER A 1 131 ? -34.504 -23.967 -15.688 1.00 27.84 131 SER A O 1
ATOM 1035 N N . SER A 1 132 ? -36.222 -23.627 -17.117 1.00 27.03 132 SER A N 1
ATOM 1036 C CA . SER A 1 132 ? -36.833 -22.393 -16.638 1.00 27.03 132 SER A CA 1
ATOM 1037 C C . SER A 1 132 ? -37.475 -22.553 -15.260 1.00 27.03 132 SER A C 1
ATOM 1039 O O . SER A 1 132 ? -38.154 -23.550 -15.048 1.00 27.03 132 SER A O 1
ATOM 1041 N N . ASP A 1 133 ? -37.384 -21.529 -14.405 1.00 25.14 133 ASP A N 1
ATOM 1042 C CA . ASP A 1 133 ? -38.520 -21.168 -13.553 1.00 25.14 133 ASP A CA 1
ATOM 1043 C C . ASP A 1 133 ? -38.501 -19.699 -13.110 1.00 25.14 133 ASP A C 1
ATOM 1045 O O . ASP A 1 133 ? -37.484 -19.126 -12.713 1.00 25.14 133 ASP A O 1
ATOM 1049 N N . SER A 1 134 ? -39.676 -19.095 -13.243 1.00 27.09 134 SER A N 1
ATOM 1050 C CA . SER A 1 134 ? -40.054 -17.723 -12.922 1.00 27.09 134 SER A CA 1
ATOM 1051 C C . SER A 1 134 ? -40.486 -17.580 -11.461 1.00 27.09 134 SER A C 1
ATOM 1053 O O . SER A 1 134 ? -41.227 -18.420 -10.960 1.00 27.09 134 SER A O 1
ATOM 1055 N N . GLY A 1 135 ? -40.144 -16.467 -10.804 1.00 23.05 135 GLY A N 1
ATOM 1056 C CA . GLY A 1 135 ? -40.703 -16.137 -9.489 1.00 23.05 135 GLY A CA 1
ATOM 1057 C C . GLY A 1 135 ? -40.322 -14.745 -8.988 1.00 23.05 135 GLY A C 1
ATOM 1058 O O . GLY A 1 135 ? -39.211 -14.518 -8.518 1.00 23.05 135 GLY A O 1
ATOM 1059 N N . THR A 1 136 ? -41.260 -13.806 -9.083 1.00 26.97 136 THR A N 1
ATOM 1060 C CA . THR A 1 136 ? -41.195 -12.451 -8.519 1.00 26.97 136 THR A CA 1
ATOM 1061 C C . THR A 1 136 ? -41.442 -12.479 -7.005 1.00 26.97 136 THR A C 1
ATOM 1063 O O . THR A 1 136 ? -42.430 -13.053 -6.561 1.00 26.97 136 THR A O 1
ATOM 1066 N N . SER A 1 137 ? -40.611 -11.801 -6.204 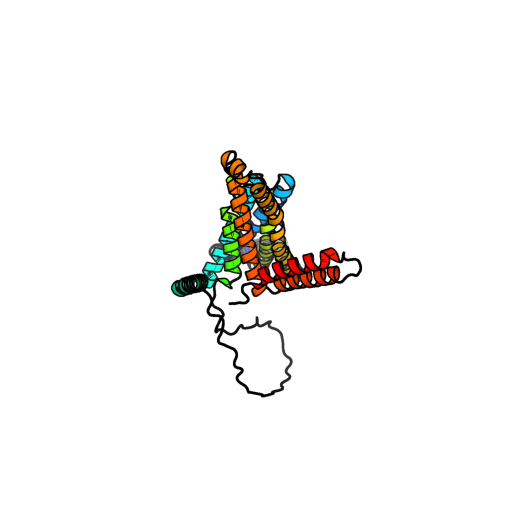1.00 24.17 137 SER A N 1
ATOM 1067 C CA . SER A 1 137 ? -40.954 -11.400 -4.828 1.00 24.17 137 SER A CA 1
ATOM 1068 C C . SER A 1 137 ? -40.056 -10.250 -4.355 1.00 24.17 137 SER A C 1
ATOM 1070 O O . SER A 1 137 ? -38.830 -10.338 -4.371 1.00 24.17 137 SER A O 1
ATOM 1072 N N . ALA A 1 138 ? -40.696 -9.147 -3.966 1.00 29.83 138 ALA A N 1
ATOM 1073 C CA . ALA A 1 138 ? -40.094 -7.994 -3.312 1.00 29.83 138 ALA A CA 1
ATOM 1074 C C . ALA A 1 138 ? -39.861 -8.271 -1.814 1.00 29.83 138 ALA A C 1
ATOM 1076 O O . ALA A 1 138 ? -40.729 -8.838 -1.155 1.00 29.83 138 ALA A O 1
ATOM 1077 N N . GLY A 1 139 ? -38.734 -7.807 -1.257 1.00 22.72 139 GLY A N 1
ATOM 1078 C CA . GLY A 1 139 ? -38.500 -7.842 0.190 1.00 22.72 139 GLY A CA 1
ATOM 1079 C C . GLY A 1 139 ? -37.071 -7.501 0.627 1.00 22.72 139 GLY A C 1
ATOM 1080 O O . GLY A 1 139 ? -36.165 -8.301 0.448 1.00 22.72 139 GLY A O 1
ATOM 1081 N N . THR A 1 140 ? -36.920 -6.317 1.235 1.00 25.03 140 THR A N 1
ATOM 1082 C CA . THR A 1 140 ? -36.040 -5.959 2.377 1.00 25.03 140 THR A CA 1
ATOM 1083 C C . THR A 1 140 ? -34.571 -6.416 2.418 1.00 25.03 140 THR A C 1
ATOM 1085 O O . THR A 1 140 ? -34.241 -7.597 2.426 1.00 25.03 140 THR A O 1
ATOM 1088 N N . GLY A 1 141 ? -33.680 -5.431 2.572 1.00 32.41 141 GLY A N 1
ATOM 1089 C CA . GLY A 1 141 ? -32.232 -5.593 2.580 1.00 32.41 141 GLY A CA 1
ATOM 1090 C C . GLY A 1 141 ? -31.647 -6.460 3.695 1.00 32.41 141 GLY A C 1
ATOM 1091 O O . GLY A 1 141 ? -31.975 -6.301 4.862 1.00 32.41 141 GLY A O 1
ATOM 1092 N N . VAL A 1 142 ? -30.687 -7.287 3.289 1.00 30.06 142 VAL A N 1
ATOM 1093 C CA . VAL A 1 142 ? -29.387 -7.544 3.922 1.00 30.06 142 VAL A CA 1
ATOM 1094 C C . VAL A 1 142 ? -28.488 -7.950 2.753 1.00 30.06 142 VAL A C 1
ATOM 1096 O O . VAL A 1 142 ? -28.783 -8.940 2.084 1.00 30.06 142 VAL A O 1
ATOM 1099 N N . GLU A 1 143 ? -27.432 -7.188 2.458 1.00 28.86 143 GLU A N 1
ATOM 1100 C CA . GLU A 1 143 ? -26.432 -7.578 1.456 1.00 28.86 143 GLU A CA 1
ATOM 1101 C C . GLU A 1 143 ? -25.743 -8.865 1.923 1.00 28.86 143 GLU A C 1
ATOM 1103 O O . GLU A 1 143 ? -24.804 -8.874 2.720 1.00 28.86 143 GLU A O 1
ATOM 1108 N N . ARG A 1 144 ? -26.275 -9.991 1.454 1.00 27.47 144 ARG A N 1
ATOM 1109 C CA . ARG A 1 144 ? -25.689 -11.312 1.604 1.00 27.47 144 ARG A CA 1
ATOM 1110 C C . ARG A 1 144 ? -24.451 -11.311 0.709 1.00 27.47 144 ARG A C 1
ATOM 1112 O O . ARG A 1 144 ? -24.576 -11.420 -0.508 1.00 27.47 144 ARG A O 1
ATOM 1119 N N . HIS A 1 145 ? -23.272 -11.121 1.308 1.00 32.84 145 HIS A N 1
ATOM 1120 C CA . HIS A 1 145 ? -21.991 -11.344 0.640 1.00 32.84 145 HIS A CA 1
ATOM 1121 C C . HIS A 1 145 ? -22.093 -12.635 -0.173 1.00 32.84 145 HIS A C 1
ATOM 1123 O O . HIS A 1 145 ? -22.400 -13.693 0.379 1.00 32.84 145 HIS A O 1
ATOM 1129 N N . SER A 1 146 ? -21.911 -12.510 -1.485 1.00 34.28 146 SER A N 1
ATOM 1130 C CA . SER A 1 146 ? -21.972 -13.586 -2.467 1.00 34.28 146 SER A CA 1
ATOM 1131 C C . SER A 1 146 ? -21.235 -14.817 -1.944 1.00 34.28 146 SER A C 1
ATOM 1133 O O . SER A 1 146 ? -20.007 -14.823 -1.842 1.00 34.28 146 SER A O 1
ATOM 1135 N N . GLN A 1 147 ? -22.014 -15.835 -1.569 1.00 30.11 147 GLN A N 1
ATOM 1136 C CA . GLN A 1 147 ? -21.523 -17.141 -1.159 1.00 30.11 147 GLN A CA 1
ATOM 1137 C C . GLN A 1 147 ? -20.829 -17.775 -2.365 1.00 30.11 147 GLN A C 1
ATOM 1139 O O . GLN A 1 147 ? -21.470 -18.319 -3.262 1.00 30.11 147 GLN A O 1
ATOM 1144 N N . LEU A 1 148 ? -19.504 -17.662 -2.404 1.00 33.53 148 LEU A N 1
ATOM 1145 C CA . LEU A 1 148 ? -18.670 -18.475 -3.275 1.00 33.53 148 LEU A CA 1
ATOM 1146 C C . LEU A 1 148 ? -18.862 -19.945 -2.882 1.00 33.53 148 LEU A C 1
ATOM 1148 O O . LEU A 1 148 ? -18.785 -20.303 -1.707 1.00 33.53 148 LEU A O 1
ATOM 1152 N N . ASN A 1 149 ? -19.126 -20.777 -3.887 1.00 29.08 149 ASN A N 1
ATOM 1153 C CA . ASN A 1 149 ? -19.265 -22.226 -3.796 1.00 29.08 149 ASN A CA 1
ATOM 1154 C C . ASN A 1 149 ? -18.164 -22.834 -2.882 1.00 29.08 149 ASN A C 1
ATOM 1156 O O . ASN A 1 149 ? -16.974 -22.626 -3.147 1.00 29.08 149 ASN A O 1
ATOM 1160 N N . PRO A 1 150 ? -18.514 -23.580 -1.813 1.00 34.91 150 PRO A N 1
ATOM 1161 C CA . PRO A 1 150 ? -17.574 -24.003 -0.768 1.00 34.91 150 PRO A CA 1
ATOM 1162 C C . PRO A 1 150 ? -16.492 -24.989 -1.237 1.00 34.91 150 PRO A C 1
ATOM 1164 O O . PRO A 1 150 ? -15.578 -25.300 -0.476 1.00 34.91 150 PRO A O 1
ATOM 1167 N N . LYS A 1 151 ? -16.548 -25.469 -2.486 1.00 36.25 151 LYS A N 1
ATOM 1168 C CA . LYS A 1 151 ? -15.652 -26.522 -2.980 1.00 36.25 151 LYS A CA 1
ATOM 1169 C C . LYS A 1 151 ? -14.250 -26.050 -3.411 1.00 36.25 151 LYS A C 1
ATOM 1171 O O . LYS A 1 151 ? -13.379 -26.895 -3.566 1.00 36.25 151 LYS A O 1
ATOM 1176 N N . TYR A 1 152 ? -13.986 -24.739 -3.523 1.00 41.91 152 TYR A N 1
ATOM 1177 C CA . TYR A 1 152 ? -12.654 -24.202 -3.899 1.00 41.91 152 TYR A CA 1
ATOM 1178 C C . TYR A 1 152 ? -12.191 -22.956 -3.106 1.00 41.91 152 TYR A C 1
ATOM 1180 O O . TYR A 1 152 ? -11.278 -22.244 -3.523 1.00 41.91 152 TYR A O 1
ATOM 1188 N N . SER A 1 153 ? -12.771 -22.693 -1.928 1.00 42.72 153 SER A N 1
ATOM 1189 C CA . SER A 1 153 ? -12.479 -21.503 -1.102 1.00 42.72 153 SER A CA 1
ATOM 1190 C C . SER A 1 153 ? -11.475 -21.759 0.040 1.00 42.72 153 SER A C 1
ATOM 1192 O O . SER A 1 153 ? -11.666 -21.301 1.166 1.00 42.72 153 SER A O 1
ATOM 1194 N N . ASN A 1 154 ? -10.401 -22.509 -0.213 1.00 53.69 154 ASN A N 1
ATOM 1195 C CA . ASN A 1 154 ? -9.330 -22.752 0.764 1.00 53.69 154 ASN A CA 1
ATOM 1196 C C . ASN A 1 154 ? -7.972 -22.737 0.054 1.00 53.69 154 ASN A C 1
ATOM 1198 O O . ASN A 1 154 ? -7.337 -23.771 -0.092 1.00 53.69 154 ASN A O 1
ATOM 1202 N N . ASN A 1 155 ? -7.524 -21.577 -0.414 1.00 66.38 155 ASN A N 1
ATOM 1203 C CA . ASN A 1 155 ? -6.123 -21.390 -0.778 1.00 66.38 155 ASN A CA 1
ATOM 1204 C C . ASN A 1 155 ? -5.638 -20.113 -0.097 1.00 66.38 155 ASN A C 1
ATOM 1206 O O . ASN A 1 155 ? -6.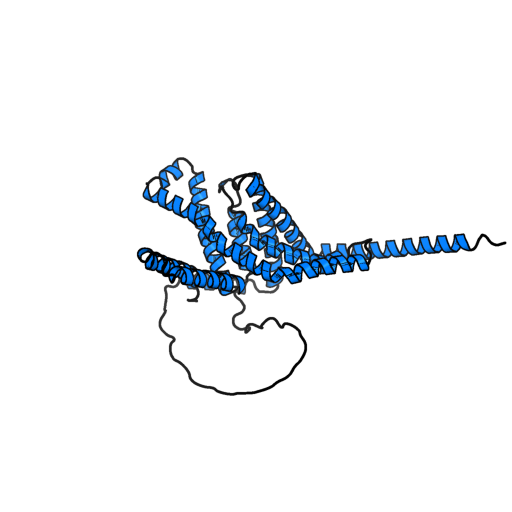124 -19.034 -0.427 1.00 66.38 155 ASN A O 1
ATOM 1210 N N . ILE A 1 156 ? -4.704 -20.234 0.848 1.00 70.38 156 ILE A N 1
ATOM 1211 C CA . ILE A 1 156 ? -4.107 -19.093 1.554 1.00 70.38 156 ILE A CA 1
ATOM 1212 C C . ILE A 1 156 ? -3.505 -18.072 0.581 1.00 70.38 156 ILE A C 1
ATOM 1214 O O . ILE A 1 156 ? -3.520 -16.879 0.845 1.00 70.38 156 ILE A O 1
ATOM 1218 N N . LEU A 1 157 ? -3.052 -18.511 -0.595 1.00 64.50 157 LEU A N 1
ATOM 1219 C CA . LEU A 1 157 ? -2.505 -17.628 -1.626 1.00 64.50 157 LEU A CA 1
ATOM 1220 C C . LEU A 1 157 ? -3.577 -16.761 -2.296 1.00 64.50 157 LEU A C 1
ATOM 1222 O O . LEU A 1 157 ? -3.253 -15.741 -2.901 1.00 64.50 157 LEU A O 1
ATOM 1226 N N . ARG A 1 158 ? -4.854 -17.146 -2.186 1.00 72.94 158 ARG A N 1
ATOM 1227 C CA . ARG A 1 158 ? -6.006 -16.341 -2.611 1.00 72.94 158 ARG A CA 1
ATOM 1228 C C . ARG A 1 158 ? -6.608 -15.508 -1.472 1.00 72.94 158 ARG A C 1
ATOM 1230 O O . ARG A 1 158 ? -7.571 -14.789 -1.710 1.00 72.94 158 ARG A O 1
ATOM 1237 N N . ASP A 1 159 ? -6.057 -15.583 -0.260 1.00 83.06 159 ASP A N 1
ATOM 1238 C CA . ASP A 1 159 ? -6.455 -14.714 0.847 1.00 83.06 159 ASP A CA 1
ATOM 1239 C C . ASP A 1 159 ? -5.767 -13.351 0.705 1.00 83.06 159 ASP A C 1
ATOM 1241 O O . ASP A 1 159 ? -4.537 -13.255 0.693 1.00 83.06 159 ASP A O 1
ATOM 1245 N N . GLU A 1 160 ? -6.561 -12.287 0.608 1.00 85.69 160 GLU A N 1
ATOM 1246 C CA . GLU A 1 160 ? -6.055 -10.919 0.479 1.00 85.69 160 GLU A CA 1
ATOM 1247 C C . GLU A 1 160 ? -5.165 -10.530 1.666 1.00 85.69 160 GLU A C 1
ATOM 1249 O O . GLU A 1 160 ? -4.125 -9.900 1.480 1.00 85.69 160 GLU A O 1
ATOM 1254 N N . ASN A 1 161 ? -5.506 -10.965 2.883 1.00 90.75 161 ASN A N 1
ATOM 1255 C CA . ASN A 1 161 ? -4.723 -10.655 4.079 1.00 90.75 161 ASN A CA 1
ATOM 1256 C C . ASN A 1 161 ? -3.343 -11.312 4.032 1.00 90.75 161 ASN A C 1
ATOM 1258 O O . ASN A 1 161 ? -2.353 -10.703 4.434 1.00 90.75 161 ASN A O 1
ATOM 1262 N N . ALA A 1 162 ? -3.261 -12.539 3.510 1.00 89.06 162 ALA A N 1
ATOM 1263 C CA . ALA A 1 162 ? -1.989 -13.228 3.325 1.00 89.06 162 ALA A CA 1
ATOM 1264 C C . ALA A 1 162 ? -1.139 -12.546 2.243 1.00 89.06 162 ALA A C 1
ATOM 1266 O O . ALA A 1 162 ? 0.069 -12.391 2.417 1.00 89.06 162 ALA A O 1
ATOM 1267 N N . GLN A 1 163 ? -1.762 -12.081 1.156 1.00 90.75 163 GLN A N 1
ATOM 1268 C CA . GLN A 1 163 ? -1.071 -11.331 0.104 1.00 90.75 163 GLN A CA 1
ATOM 1269 C C . GLN A 1 163 ? -0.482 -10.025 0.638 1.00 90.75 163 GLN A C 1
ATOM 1271 O O . GLN A 1 163 ? 0.697 -9.755 0.414 1.00 90.75 163 GLN A O 1
ATOM 1276 N N . TYR A 1 164 ? -1.264 -9.244 1.386 1.00 94.62 164 TYR A N 1
ATOM 1277 C CA . TYR A 1 164 ? -0.786 -8.013 2.011 1.00 94.62 164 TYR A CA 1
ATOM 1278 C C . TYR A 1 164 ? 0.289 -8.269 3.074 1.00 94.62 164 TYR A C 1
ATOM 1280 O O . TYR A 1 164 ? 1.251 -7.504 3.149 1.00 94.62 164 TYR A O 1
ATOM 1288 N N . LEU A 1 165 ? 0.177 -9.354 3.851 1.00 94.94 165 LEU A N 1
ATOM 1289 C CA . LEU A 1 165 ? 1.204 -9.760 4.813 1.00 94.94 165 LEU A CA 1
ATOM 1290 C C . LEU A 1 165 ? 2.538 -10.048 4.115 1.00 94.94 165 LEU A C 1
ATOM 1292 O O . LEU A 1 165 ? 3.564 -9.495 4.505 1.00 94.94 165 LEU A O 1
ATOM 1296 N N . LEU A 1 166 ? 2.526 -10.885 3.073 1.00 93.94 166 LEU A N 1
ATOM 1297 C CA . LEU A 1 166 ? 3.729 -11.237 2.312 1.00 93.94 166 LEU A CA 1
ATOM 1298 C C . LEU A 1 166 ? 4.322 -10.016 1.601 1.00 93.94 166 LEU A C 1
ATOM 1300 O O . LEU A 1 166 ? 5.540 -9.834 1.591 1.00 93.94 166 LEU A O 1
ATOM 1304 N N . PHE A 1 167 ? 3.466 -9.154 1.051 1.00 96.00 167 PHE A N 1
ATOM 1305 C CA . PHE A 1 167 ? 3.884 -7.929 0.381 1.00 96.00 167 PHE A CA 1
ATOM 1306 C C . PHE A 1 167 ? 4.569 -6.947 1.342 1.00 96.00 167 PHE A C 1
ATOM 1308 O O . PHE A 1 167 ? 5.656 -6.442 1.039 1.00 96.00 167 PHE A O 1
ATOM 1315 N N . ALA A 1 168 ? 3.979 -6.726 2.521 1.00 97.75 168 ALA A N 1
ATOM 1316 C CA . ALA A 1 168 ? 4.565 -5.903 3.575 1.00 97.75 168 ALA A CA 1
ATOM 1317 C C . ALA A 1 168 ? 5.865 -6.514 4.114 1.00 97.75 168 ALA A C 1
ATOM 1319 O O . ALA A 1 168 ? 6.838 -5.793 4.322 1.00 97.75 168 ALA A O 1
ATOM 1320 N N . PHE A 1 169 ? 5.910 -7.839 4.287 1.00 97.56 169 PHE A N 1
ATOM 1321 C CA . PHE A 1 169 ? 7.090 -8.550 4.779 1.00 97.56 169 PHE A CA 1
ATOM 1322 C C . PHE A 1 169 ? 8.281 -8.393 3.839 1.00 97.56 169 PHE A C 1
ATOM 1324 O O . PHE A 1 169 ? 9.367 -8.021 4.277 1.00 97.56 169 PHE A O 1
ATOM 1331 N N . ALA A 1 170 ? 8.065 -8.592 2.539 1.00 97.25 170 ALA A N 1
ATOM 1332 C CA . ALA A 1 170 ? 9.106 -8.400 1.542 1.00 97.25 170 ALA A CA 1
ATOM 1333 C C . ALA A 1 170 ? 9.668 -6.970 1.568 1.00 97.25 170 ALA A C 1
ATOM 1335 O O . ALA A 1 170 ? 10.878 -6.790 1.523 1.00 97.25 170 ALA A O 1
ATOM 1336 N N . HIS A 1 171 ? 8.815 -5.951 1.704 1.00 97.62 171 HIS A N 1
ATOM 1337 C CA . HIS A 1 171 ? 9.269 -4.562 1.819 1.00 97.62 171 HIS A CA 1
ATOM 1338 C C . HIS A 1 171 ? 9.991 -4.273 3.137 1.00 97.62 171 HIS A C 1
ATOM 1340 O O . HIS A 1 171 ? 10.926 -3.473 3.157 1.00 97.62 171 HIS A O 1
ATOM 1346 N N . TRP A 1 172 ? 9.579 -4.927 4.222 1.00 97.88 172 TRP A N 1
ATOM 1347 C CA . TRP A 1 172 ? 10.174 -4.767 5.544 1.00 97.88 172 TRP A CA 1
ATOM 1348 C C . TRP A 1 172 ? 11.599 -5.320 5.600 1.00 97.88 172 TRP A C 1
ATOM 1350 O O . TRP A 1 172 ? 12.473 -4.667 6.163 1.00 97.88 172 TRP A O 1
ATOM 1360 N N . LEU A 1 173 ? 11.872 -6.444 4.925 1.00 96.88 173 LEU A N 1
ATOM 1361 C CA . LEU A 1 173 ? 13.225 -7.015 4.817 1.00 96.88 173 LEU A CA 1
ATOM 1362 C C . LEU A 1 173 ? 14.254 -6.033 4.236 1.00 96.88 173 LEU A C 1
ATOM 1364 O O . LEU A 1 173 ? 15.438 -6.118 4.554 1.00 96.88 173 LEU A O 1
ATOM 1368 N N . PHE A 1 174 ? 13.804 -5.086 3.410 1.00 96.25 174 PHE A N 1
ATOM 1369 C CA . PHE A 1 174 ? 14.653 -4.070 2.788 1.00 96.25 174 PHE A CA 1
ATOM 1370 C C . PHE A 1 174 ? 14.478 -2.667 3.392 1.00 96.25 174 PHE A C 1
ATOM 1372 O O . PHE A 1 174 ? 14.985 -1.692 2.834 1.00 96.25 174 PHE A O 1
ATOM 1379 N N . ALA A 1 175 ? 13.781 -2.537 4.525 1.00 95.25 175 ALA A N 1
ATOM 1380 C CA . ALA A 1 175 ? 13.561 -1.271 5.223 1.00 95.25 175 ALA A CA 1
ATOM 1381 C C . ALA A 1 175 ? 14.772 -0.882 6.094 1.00 95.25 175 ALA A C 1
ATOM 1383 O O . ALA A 1 175 ? 14.661 -0.715 7.308 1.00 95.25 175 ALA A O 1
ATOM 1384 N N . SER A 1 176 ? 15.942 -0.753 5.465 1.00 93.12 176 SER A N 1
ATOM 1385 C CA . SER A 1 176 ? 17.206 -0.393 6.114 1.00 93.12 176 SER A CA 1
ATOM 1386 C C . SER A 1 176 ? 18.023 0.559 5.231 1.00 93.12 176 SER A C 1
ATOM 1388 O O . SER A 1 176 ? 18.004 0.400 4.004 1.00 93.12 176 SER A O 1
ATOM 1390 N N . PRO A 1 177 ? 18.794 1.499 5.819 1.00 89.25 177 PRO A N 1
ATOM 1391 C CA . PRO A 1 177 ? 19.734 2.343 5.078 1.00 89.25 177 PRO A CA 1
ATOM 1392 C C . PRO A 1 177 ? 20.708 1.548 4.199 1.00 89.25 177 PRO A C 1
ATOM 1394 O O . PRO A 1 177 ? 21.085 2.015 3.125 1.00 89.25 177 PRO A O 1
ATOM 1397 N N . SER A 1 178 ? 21.042 0.311 4.588 1.00 89.62 178 SER A N 1
ATOM 1398 C CA . SER A 1 178 ? 21.915 -0.592 3.823 1.00 89.62 178 SER A CA 1
ATOM 1399 C C . SER A 1 178 ? 21.392 -0.926 2.424 1.00 89.62 178 SER A C 1
ATOM 1401 O O . SER A 1 178 ? 22.171 -1.334 1.568 1.00 89.62 178 SER A O 1
ATOM 1403 N N . PHE A 1 179 ? 20.091 -0.745 2.172 1.00 91.50 179 PHE A N 1
ATOM 1404 C CA . PHE A 1 179 ? 19.487 -0.980 0.864 1.00 91.50 179 PHE A CA 1
ATOM 1405 C C . PHE A 1 179 ? 19.062 0.307 0.145 1.00 91.50 179 PHE A C 1
ATOM 1407 O O . PHE A 1 179 ? 18.463 0.225 -0.928 1.00 91.50 179 PHE A O 1
ATOM 1414 N N . GLY A 1 180 ? 19.365 1.492 0.683 1.00 90.00 180 GLY A N 1
ATOM 1415 C CA . GLY A 1 180 ? 19.131 2.776 0.016 1.00 90.00 180 GLY A CA 1
ATOM 1416 C C . GLY A 1 180 ? 17.655 3.174 -0.033 1.00 90.00 180 GLY A C 1
ATOM 1417 O O . GLY A 1 180 ? 16.879 2.836 0.857 1.00 90.00 180 GLY A O 1
ATOM 1418 N N . ALA A 1 181 ? 17.247 3.875 -1.096 1.00 92.44 181 ALA A N 1
ATOM 1419 C CA . ALA A 1 181 ? 15.974 4.608 -1.137 1.00 92.44 181 ALA A CA 1
ATOM 1420 C C . ALA A 1 181 ? 14.757 3.718 -0.925 1.00 92.44 181 ALA A C 1
ATOM 1422 O O . ALA A 1 181 ? 14.550 2.759 -1.671 1.00 92.44 181 ALA A O 1
ATOM 1423 N N . ILE A 1 182 ? 13.907 4.063 0.035 1.00 94.81 182 ILE A N 1
ATOM 1424 C CA . ILE A 1 182 ? 12.611 3.401 0.189 1.00 94.81 182 ILE A CA 1
ATOM 1425 C C . ILE A 1 182 ? 11.594 3.932 -0.825 1.00 94.81 182 ILE A C 1
ATOM 1427 O O . ILE A 1 182 ? 11.678 5.070 -1.294 1.00 94.81 182 ILE A O 1
ATOM 1431 N N . ASN A 1 183 ? 10.588 3.114 -1.120 1.00 94.50 183 ASN A N 1
ATOM 1432 C CA . ASN A 1 183 ? 9.405 3.550 -1.844 1.00 94.50 183 ASN A CA 1
ATOM 1433 C C . ASN A 1 183 ? 8.265 3.807 -0.850 1.00 94.50 183 ASN A C 1
ATOM 1435 O O . ASN A 1 183 ? 7.510 2.897 -0.517 1.00 94.50 183 ASN A O 1
ATOM 1439 N N . SER A 1 184 ? 8.120 5.044 -0.373 1.00 94.62 184 SER A N 1
ATOM 1440 C CA . SER A 1 184 ? 7.074 5.388 0.601 1.00 94.62 184 SER A CA 1
ATOM 1441 C C . SER A 1 184 ? 5.650 5.255 0.048 1.00 94.62 184 SER A C 1
ATOM 1443 O O . SER A 1 184 ? 4.720 5.069 0.831 1.00 94.62 184 SER A O 1
ATOM 1445 N N . SER A 1 185 ? 5.469 5.256 -1.280 1.00 94.50 185 SER A N 1
ATOM 1446 C CA . SER A 1 185 ? 4.150 5.059 -1.903 1.00 94.50 185 SER A CA 1
ATOM 1447 C C . SER A 1 185 ? 3.560 3.667 -1.656 1.00 94.50 185 SER A C 1
ATOM 1449 O O . SER A 1 185 ? 2.342 3.507 -1.698 1.00 94.50 185 SER A O 1
ATOM 1451 N N . VAL A 1 186 ? 4.392 2.685 -1.280 1.00 96.19 186 VAL A N 1
ATOM 1452 C CA . VAL A 1 186 ? 3.950 1.354 -0.822 1.00 96.19 186 VAL A CA 1
ATOM 1453 C C . VAL A 1 186 ? 2.976 1.468 0.351 1.00 96.19 186 VAL A C 1
ATOM 1455 O O . VAL A 1 186 ? 2.057 0.665 0.467 1.00 96.19 186 VAL A O 1
ATOM 1458 N N . LEU A 1 187 ? 3.133 2.485 1.205 1.00 97.62 187 LEU A N 1
ATOM 1459 C CA . LEU A 1 187 ? 2.291 2.676 2.384 1.00 97.62 187 LEU A CA 1
ATOM 1460 C C . LEU A 1 187 ? 0.906 3.254 2.062 1.00 97.62 187 LEU A C 1
ATOM 1462 O O . LEU A 1 187 ? 0.060 3.290 2.953 1.00 97.62 187 LEU A O 1
ATOM 1466 N N . TYR A 1 188 ? 0.642 3.720 0.836 1.00 95.81 188 TYR A N 1
ATOM 1467 C CA . TYR A 1 188 ? -0.597 4.439 0.516 1.00 95.81 188 TYR A CA 1
ATOM 1468 C C . TYR A 1 188 ? -1.841 3.566 0.679 1.00 95.81 188 TYR A C 1
ATOM 1470 O O . TYR A 1 188 ? -2.764 3.957 1.398 1.00 95.81 188 TYR A O 1
ATOM 1478 N N . SER A 1 189 ? -1.860 2.371 0.084 1.00 95.50 189 SER A N 1
ATOM 1479 C CA . SER A 1 189 ? -3.006 1.468 0.216 1.00 95.50 189 SER A CA 1
ATOM 1480 C C . SER A 1 189 ? -3.193 1.013 1.664 1.00 95.50 189 SER A C 1
ATOM 1482 O O . SER A 1 189 ? -4.299 1.109 2.194 1.00 95.50 189 SER A O 1
ATOM 1484 N N . PHE A 1 190 ? -2.111 0.644 2.359 1.00 97.06 190 PHE A N 1
ATOM 1485 C CA . PHE A 1 190 ? -2.154 0.298 3.784 1.00 97.06 190 PHE A CA 1
ATOM 1486 C C . PHE A 1 190 ? -2.711 1.428 4.655 1.00 97.06 190 PHE A C 1
ATOM 1488 O O . PHE A 1 190 ? -3.544 1.175 5.522 1.00 97.06 190 PHE A O 1
ATOM 1495 N N . THR A 1 191 ? -2.301 2.673 4.403 1.00 97.50 191 THR A N 1
ATOM 1496 C CA . THR A 1 191 ? -2.792 3.856 5.127 1.00 97.50 191 THR A CA 1
ATOM 1497 C C . THR A 1 191 ? -4.289 4.043 4.906 1.00 97.50 191 THR A C 1
ATOM 1499 O O . THR A 1 191 ? -5.027 4.290 5.859 1.00 97.50 191 THR A O 1
ATOM 1502 N N . ILE A 1 192 ? -4.757 3.875 3.665 1.00 96.00 192 ILE A N 1
ATOM 1503 C CA . ILE A 1 192 ? -6.180 3.959 3.327 1.00 96.00 192 ILE A CA 1
ATOM 1504 C C . ILE A 1 192 ? -6.975 2.885 4.078 1.00 96.00 192 ILE A C 1
ATOM 1506 O O . ILE A 1 192 ? -7.938 3.216 4.771 1.00 96.00 192 ILE A O 1
ATOM 1510 N N . TYR A 1 193 ? -6.573 1.613 3.994 1.00 94.50 193 TYR A N 1
ATOM 1511 C CA . TYR A 1 193 ? -7.269 0.532 4.698 1.00 94.50 193 TYR A CA 1
ATOM 1512 C C . TYR A 1 193 ? -7.255 0.749 6.216 1.00 94.50 193 TYR A C 1
ATOM 1514 O O . TYR A 1 193 ? -8.302 0.646 6.862 1.00 94.50 193 TYR A O 1
ATOM 1522 N N . ALA A 1 194 ? -6.105 1.129 6.780 1.00 96.88 194 ALA A N 1
ATOM 1523 C CA . ALA A 1 194 ? -5.973 1.399 8.205 1.00 96.88 194 ALA A CA 1
ATOM 1524 C C . ALA A 1 194 ? -6.890 2.533 8.671 1.00 96.88 194 ALA A C 1
ATOM 1526 O O . ALA A 1 194 ? -7.510 2.412 9.725 1.00 96.88 194 ALA A O 1
ATOM 1527 N N . PHE A 1 195 ? -7.046 3.590 7.869 1.00 96.62 195 PHE A N 1
ATOM 1528 C CA . PHE A 1 195 ? -7.929 4.711 8.183 1.00 96.62 195 PHE A CA 1
ATOM 1529 C C . PHE A 1 195 ? -9.382 4.257 8.329 1.00 96.62 195 PHE A C 1
ATOM 1531 O O . PHE A 1 195 ? -10.001 4.493 9.366 1.00 96.62 195 PHE A O 1
ATOM 1538 N N . PHE A 1 196 ? -9.926 3.551 7.334 1.00 95.25 196 PHE A N 1
ATOM 1539 C CA . PHE A 1 196 ? -11.330 3.135 7.381 1.00 95.25 196 PHE A CA 1
ATOM 1540 C C . PHE A 1 196 ? -11.599 2.092 8.468 1.00 95.25 196 PHE A C 1
ATOM 1542 O O . PHE A 1 196 ? -12.628 2.181 9.144 1.00 95.25 196 PHE A O 1
ATOM 1549 N N . HIS A 1 197 ? -10.679 1.150 8.690 1.00 94.44 197 HIS A N 1
ATOM 1550 C CA . HIS A 1 197 ? -10.802 0.195 9.789 1.00 94.44 197 HIS A CA 1
ATOM 1551 C C . HIS A 1 197 ? -10.710 0.877 11.161 1.00 94.44 197 HIS A C 1
ATOM 1553 O O . HIS A 1 197 ? -11.518 0.576 12.043 1.00 94.44 197 HIS A O 1
ATOM 1559 N N . ALA A 1 198 ? -9.803 1.844 11.333 1.00 95.81 198 ALA A N 1
ATOM 1560 C CA . ALA A 1 198 ? -9.688 2.613 12.567 1.00 95.81 198 ALA A CA 1
ATOM 1561 C C . ALA A 1 198 ? -10.943 3.461 12.815 1.00 95.81 198 ALA A C 1
ATOM 1563 O O . ALA A 1 198 ? -11.474 3.443 13.926 1.00 95.81 198 ALA A O 1
ATOM 1564 N N . CYS A 1 199 ? -11.477 4.142 11.795 1.00 94.62 199 CYS A N 1
ATOM 1565 C CA . CYS A 1 199 ? -12.737 4.880 11.900 1.00 94.62 199 CYS A CA 1
ATOM 1566 C C . CYS A 1 199 ? -13.891 3.965 12.321 1.00 94.62 199 CYS A C 1
ATOM 1568 O O . CYS A 1 199 ? -14.596 4.286 13.279 1.00 94.62 199 CYS A O 1
ATOM 1570 N N . HIS A 1 200 ? -14.056 2.819 11.648 1.00 94.06 200 HIS A N 1
ATOM 1571 C CA . HIS A 1 200 ? -15.100 1.845 11.971 1.00 94.06 200 HIS A CA 1
ATOM 1572 C C . HIS A 1 200 ? -15.005 1.352 13.414 1.00 94.06 200 HIS A C 1
ATOM 1574 O O . HIS A 1 200 ? -15.993 1.380 14.154 1.00 94.06 200 HIS A O 1
ATOM 1580 N N . TYR A 1 201 ? -13.804 0.971 13.846 1.00 94.81 201 TYR A N 1
ATOM 1581 C CA . TYR A 1 201 ? -13.581 0.525 15.213 1.00 94.81 201 TYR A CA 1
ATOM 1582 C C . TYR A 1 201 ? -13.833 1.642 16.232 1.00 94.81 201 TYR A C 1
ATOM 1584 O O . TYR A 1 201 ? -14.416 1.396 17.288 1.00 94.81 201 TYR A O 1
ATOM 1592 N N . THR A 1 202 ? -13.453 2.878 15.899 1.00 95.25 202 THR A N 1
ATOM 1593 C CA . THR A 1 202 ? -13.620 4.047 16.768 1.00 95.25 202 THR A CA 1
ATOM 1594 C C . THR A 1 202 ? -15.090 4.291 17.077 1.00 95.25 202 THR A C 1
ATOM 1596 O O . THR A 1 202 ? -15.460 4.344 18.249 1.00 95.25 202 THR A O 1
ATOM 1599 N N . TYR A 1 203 ? -15.953 4.391 16.061 1.00 94.12 203 TYR A N 1
ATOM 1600 C CA . TYR A 1 203 ? -17.368 4.667 16.317 1.00 94.12 203 TYR A CA 1
ATOM 1601 C C . TYR A 1 203 ? -18.141 3.469 16.870 1.00 94.12 203 TYR A C 1
ATOM 1603 O O . TYR A 1 203 ? -19.148 3.663 17.547 1.00 94.12 203 TYR A O 1
ATOM 1611 N N . THR A 1 204 ? -17.674 2.245 16.616 1.00 93.06 204 THR A N 1
ATOM 1612 C CA . THR A 1 204 ? -18.344 1.026 17.092 1.00 93.06 204 THR A CA 1
ATOM 1613 C C . THR A 1 204 ? -17.974 0.699 18.535 1.00 93.06 204 THR A C 1
ATOM 1615 O O . THR A 1 204 ? -18.837 0.314 19.318 1.00 93.06 204 THR A O 1
ATOM 1618 N N . ASN A 1 205 ? -16.702 0.865 18.905 1.00 93.31 205 ASN A N 1
ATOM 1619 C CA . ASN A 1 205 ? -16.174 0.325 20.156 1.00 93.31 205 ASN A CA 1
ATOM 1620 C C . ASN A 1 205 ? -15.567 1.378 21.092 1.00 93.31 205 ASN A C 1
ATOM 1622 O O . ASN A 1 205 ? -15.600 1.189 22.305 1.00 93.31 205 ASN A O 1
ATOM 1626 N N . ILE A 1 206 ? -15.020 2.481 20.568 1.00 93.94 206 ILE A N 1
ATOM 1627 C CA . ILE A 1 206 ? -14.348 3.500 21.392 1.00 93.94 206 ILE A CA 1
ATOM 1628 C C . ILE A 1 206 ? -15.331 4.578 21.851 1.00 93.94 206 ILE A C 1
ATOM 1630 O O . ILE A 1 206 ? -15.489 4.781 23.053 1.00 93.94 206 ILE A O 1
ATOM 1634 N N . ILE A 1 207 ? -16.030 5.240 20.919 1.00 93.94 207 ILE A N 1
ATOM 1635 C CA . ILE A 1 207 ? -16.956 6.352 21.214 1.00 93.94 207 ILE A CA 1
ATOM 1636 C C . ILE A 1 207 ? -17.988 5.999 22.300 1.00 93.94 207 ILE A C 1
ATOM 1638 O O . ILE A 1 207 ? -18.168 6.813 23.216 1.00 93.94 207 ILE A O 1
ATOM 1642 N N . PRO A 1 208 ? -18.638 4.814 22.281 1.00 92.50 208 PRO A N 1
ATOM 1643 C CA . PRO A 1 208 ? -19.599 4.451 23.321 1.00 92.50 208 PRO A CA 1
ATOM 1644 C C . PRO A 1 208 ? -19.009 4.493 24.738 1.00 92.50 208 PRO A C 1
ATOM 1646 O O . PRO A 1 208 ? -19.704 4.877 25.680 1.00 92.50 208 PRO A O 1
ATOM 1649 N N . LEU A 1 209 ? -17.717 4.186 24.878 1.00 90.88 209 LEU A N 1
ATOM 1650 C CA . LEU A 1 209 ? -17.016 4.027 26.152 1.00 90.88 209 LEU A CA 1
ATOM 1651 C C . LEU A 1 209 ? -16.255 5.272 26.616 1.00 90.88 209 LEU A C 1
ATOM 1653 O O . LEU A 1 209 ? -15.661 5.246 27.690 1.00 90.88 209 LEU A O 1
ATOM 1657 N N . VAL A 1 210 ? -16.268 6.368 25.849 1.00 88.94 210 VAL A N 1
ATOM 1658 C CA . VAL A 1 210 ? -15.600 7.610 26.264 1.00 88.94 210 VAL A CA 1
ATOM 1659 C C . VAL A 1 210 ? -16.313 8.182 27.501 1.00 88.94 210 VAL A C 1
ATOM 1661 O O . VAL A 1 210 ? -17.512 8.479 27.421 1.00 88.94 210 VAL A O 1
ATOM 1664 N N . PRO A 1 211 ? -15.633 8.340 28.650 1.00 87.56 211 PRO A N 1
ATOM 1665 C CA . PRO A 1 211 ? -16.254 8.889 29.850 1.00 87.56 211 PRO A CA 1
ATOM 1666 C C . PRO A 1 211 ? -16.504 10.395 29.697 1.00 87.56 211 PRO A C 1
ATOM 1668 O O . PRO A 1 211 ? -15.862 11.065 28.894 1.00 87.56 211 PRO A O 1
ATOM 1671 N N . ASN A 1 212 ? -17.419 10.943 30.500 1.00 86.25 212 ASN A N 1
ATOM 1672 C CA . ASN A 1 212 ? -17.660 12.391 30.626 1.00 86.25 212 ASN A CA 1
ATOM 1673 C C . ASN A 1 212 ? -18.110 13.123 29.342 1.00 86.25 212 ASN A C 1
ATOM 1675 O O . ASN A 1 212 ? -18.052 14.349 29.282 1.00 86.25 212 ASN A O 1
ATOM 1679 N N . ILE A 1 213 ? -18.601 12.398 28.333 1.00 88.69 213 ILE A N 1
ATOM 1680 C CA . ILE A 1 213 ? -19.188 12.970 27.112 1.00 88.69 213 ILE A CA 1
ATOM 1681 C C . ILE A 1 213 ? -20.683 12.640 27.062 1.00 88.69 213 ILE A C 1
ATOM 1683 O O . ILE A 1 213 ? -21.074 11.493 27.295 1.00 88.69 213 ILE A O 1
ATOM 1687 N N . SER A 1 214 ? -21.514 13.642 26.747 1.00 90.00 214 SER A N 1
ATOM 1688 C CA . SER A 1 214 ? -22.969 13.474 26.653 1.00 90.00 214 SER A CA 1
ATOM 1689 C C . SER A 1 214 ? -23.364 12.501 25.536 1.00 90.00 214 SER A C 1
ATOM 1691 O O . SER A 1 214 ? -22.622 12.299 24.567 1.00 90.00 214 SER A O 1
ATOM 1693 N N . LYS A 1 215 ? -24.550 11.891 25.654 1.00 90.06 215 LYS A N 1
ATOM 1694 C CA . LYS A 1 215 ? -25.056 10.933 24.656 1.00 90.06 215 LYS A CA 1
ATOM 1695 C C . LYS A 1 215 ? -25.215 11.590 23.284 1.00 90.06 215 LYS A C 1
ATOM 1697 O O . LYS A 1 215 ? -24.870 10.987 22.272 1.00 90.06 215 LYS A O 1
ATOM 1702 N N . GLU A 1 216 ? -25.657 12.840 23.263 1.00 93.69 216 GLU A N 1
ATOM 1703 C CA . GLU A 1 216 ? -25.873 13.642 22.058 1.00 93.69 216 GLU A CA 1
ATOM 1704 C C . GLU A 1 216 ? -24.544 13.893 21.346 1.00 93.69 216 GLU A C 1
ATOM 1706 O O . GLU A 1 216 ? -24.437 13.702 20.137 1.00 93.69 216 GLU A O 1
ATOM 1711 N N . ARG A 1 217 ? -23.491 14.239 22.097 1.00 93.75 217 ARG A N 1
ATOM 1712 C CA . ARG A 1 217 ? -22.162 14.465 21.522 1.00 93.75 217 ARG A CA 1
ATOM 1713 C C . ARG A 1 217 ? -21.529 13.175 21.003 1.00 93.75 217 ARG A C 1
ATOM 1715 O O . ARG A 1 217 ? -20.936 13.188 19.928 1.00 93.75 217 ARG A O 1
ATOM 1722 N N . LYS A 1 218 ? -21.706 12.050 21.706 1.00 94.31 218 LYS A N 1
ATOM 1723 C CA . LYS A 1 218 ? -21.301 10.728 21.195 1.00 94.31 218 LYS A CA 1
ATOM 1724 C C . LYS A 1 218 ? -22.021 10.392 19.886 1.00 94.31 218 LYS A C 1
ATOM 1726 O O . LYS A 1 218 ? -21.376 9.950 18.942 1.00 94.31 218 LYS A O 1
ATOM 1731 N N . ALA A 1 219 ? -23.329 10.648 19.805 1.00 94.69 219 ALA A N 1
ATOM 1732 C CA . ALA A 1 219 ? -24.106 10.438 18.586 1.00 94.69 219 ALA A CA 1
ATOM 1733 C C . ALA A 1 219 ? -23.609 11.319 17.428 1.00 94.69 219 ALA A C 1
ATOM 1735 O O . ALA A 1 219 ? -23.416 10.808 16.327 1.00 94.69 219 ALA A O 1
ATOM 1736 N N . GLN A 1 220 ? -23.316 12.599 17.683 1.00 95.38 220 GLN A N 1
ATOM 1737 C CA . GLN A 1 220 ? -22.734 13.511 16.690 1.00 95.38 220 GLN A CA 1
ATOM 1738 C C . GLN A 1 220 ? -21.390 12.994 16.158 1.00 95.38 220 GLN A C 1
ATOM 1740 O O . GLN A 1 220 ? -21.194 12.919 14.947 1.00 95.38 220 GLN A O 1
ATOM 1745 N N . TRP A 1 221 ? -20.469 12.588 17.038 1.00 94.81 221 TRP A N 1
ATOM 1746 C CA . TRP A 1 221 ? -19.170 12.046 16.622 1.00 94.81 221 TRP A CA 1
ATOM 1747 C C . TRP A 1 221 ? -19.315 10.764 15.795 1.00 94.81 221 TRP A C 1
ATOM 1749 O O . TRP A 1 221 ? -18.671 10.621 14.755 1.00 94.81 221 TRP A O 1
ATOM 1759 N N . THR A 1 222 ? -20.199 9.855 16.217 1.00 95.12 222 THR A N 1
ATOM 1760 C CA . THR A 1 222 ? -20.515 8.635 15.466 1.00 95.12 222 THR A CA 1
ATOM 1761 C C . THR A 1 222 ? -21.080 8.961 14.085 1.00 95.12 222 THR A C 1
ATOM 1763 O O . THR A 1 222 ? -20.629 8.379 13.102 1.00 95.12 222 THR A O 1
ATOM 1766 N N . GLN A 1 223 ? -22.012 9.912 13.982 1.00 94.81 223 GLN A N 1
ATOM 1767 C CA . GLN A 1 223 ? -22.598 10.327 12.704 1.00 94.81 223 GLN A CA 1
ATOM 1768 C C . GLN A 1 223 ? -21.551 10.911 11.753 1.00 94.81 223 GLN A C 1
ATOM 1770 O O . GLN A 1 223 ? -21.530 10.538 10.582 1.00 94.81 223 GLN A O 1
ATOM 1775 N N . VAL A 1 224 ? -20.648 11.764 12.247 1.00 94.62 224 VAL A N 1
ATOM 1776 C CA . VAL A 1 224 ? -19.558 12.331 11.435 1.00 94.62 224 VAL A CA 1
ATOM 1777 C C . VAL A 1 224 ? -18.654 11.226 10.885 1.00 94.62 224 VAL A C 1
ATOM 1779 O O . VAL A 1 224 ? -18.388 11.189 9.683 1.00 94.62 224 VAL A O 1
ATOM 1782 N N . LEU A 1 225 ? -18.217 10.284 11.728 1.00 93.00 225 LEU A N 1
ATOM 1783 C CA . LEU A 1 225 ? -17.360 9.185 11.273 1.00 93.00 225 LEU A CA 1
ATOM 1784 C C . LEU A 1 225 ? -18.087 8.229 10.320 1.00 93.00 225 LEU A C 1
ATOM 1786 O O . LEU A 1 225 ? -17.495 7.778 9.341 1.00 93.00 225 LEU A O 1
ATOM 1790 N N . GLN A 1 226 ? -19.368 7.942 10.561 1.00 92.81 226 GLN A N 1
ATOM 1791 C CA . GLN A 1 226 ? -20.184 7.133 9.653 1.00 92.81 226 GLN A CA 1
ATOM 1792 C C . GLN A 1 226 ? -20.398 7.826 8.307 1.00 92.81 226 GLN A C 1
ATOM 1794 O O . GLN A 1 226 ? -20.364 7.159 7.273 1.00 92.81 226 GLN A O 1
ATOM 1799 N N . TYR A 1 227 ? -20.582 9.147 8.301 1.00 92.50 227 TYR A N 1
ATOM 1800 C CA . TYR A 1 227 ? -20.694 9.936 7.080 1.00 92.50 227 TYR A CA 1
ATOM 1801 C C . TYR A 1 227 ? -19.400 9.879 6.259 1.00 92.50 227 TYR A C 1
ATOM 1803 O O . TYR A 1 227 ? -19.440 9.519 5.082 1.00 92.50 227 TYR A O 1
ATOM 1811 N N . ILE A 1 228 ? -18.246 10.132 6.892 1.00 90.06 228 ILE A N 1
ATOM 1812 C CA . ILE A 1 228 ? -16.928 10.029 6.242 1.00 90.06 228 ILE A CA 1
ATOM 1813 C C . ILE A 1 228 ? -16.711 8.621 5.681 1.00 90.06 228 ILE A C 1
ATOM 1815 O O . ILE A 1 228 ? -16.279 8.485 4.534 1.00 90.06 228 ILE A O 1
ATOM 1819 N N . PHE A 1 229 ? -17.033 7.590 6.470 1.00 90.12 229 PHE A N 1
ATOM 1820 C CA . PHE A 1 229 ? -16.919 6.196 6.058 1.00 90.12 229 PHE A CA 1
ATOM 1821 C C . PHE A 1 229 ? -17.771 5.929 4.813 1.00 90.12 229 PHE A C 1
ATOM 1823 O O . PHE A 1 229 ? -17.239 5.532 3.784 1.00 90.12 229 PHE A O 1
ATOM 1830 N N . ARG A 1 230 ? -19.077 6.210 4.858 1.00 89.19 230 ARG A N 1
ATOM 1831 C CA . ARG A 1 230 ? -19.999 5.912 3.750 1.00 89.19 230 ARG A CA 1
ATOM 1832 C C . ARG A 1 230 ? -19.655 6.667 2.467 1.00 89.19 230 ARG A C 1
ATOM 1834 O O . ARG A 1 230 ? -19.693 6.073 1.396 1.00 89.19 230 ARG A O 1
ATOM 1841 N N . LEU A 1 231 ? -19.308 7.951 2.566 1.00 88.75 231 LEU A N 1
ATOM 1842 C CA . LEU A 1 231 ? -19.062 8.787 1.390 1.00 88.75 231 LEU A CA 1
ATOM 1843 C C . LEU A 1 231 ? -17.767 8.406 0.658 1.00 88.75 231 LEU A C 1
ATOM 1845 O O . LEU A 1 231 ? -17.699 8.487 -0.569 1.00 88.75 231 LEU A O 1
ATOM 1849 N N . ASN A 1 232 ? -16.734 8.014 1.409 1.00 89.38 232 ASN A N 1
ATOM 1850 C CA . ASN A 1 232 ? -15.387 7.880 0.861 1.00 89.38 232 ASN A CA 1
ATOM 1851 C C . ASN A 1 232 ? -14.905 6.436 0.735 1.00 89.38 232 ASN A C 1
ATOM 1853 O O . ASN A 1 232 ? -14.003 6.204 -0.058 1.00 89.38 232 ASN A O 1
ATOM 1857 N N . HIS A 1 233 ? -15.492 5.462 1.437 1.00 87.19 233 HIS A N 1
ATOM 1858 C CA . HIS A 1 233 ? -14.940 4.103 1.503 1.00 87.19 233 HIS A CA 1
ATOM 1859 C C . HIS A 1 233 ? -14.749 3.453 0.122 1.00 87.19 233 HIS A C 1
ATOM 1861 O O . HIS A 1 233 ? -13.646 3.022 -0.207 1.00 87.19 233 HIS A O 1
ATOM 1867 N N . GLU A 1 234 ? -15.780 3.450 -0.729 1.00 88.50 234 GLU A N 1
ATOM 1868 C CA . GLU A 1 234 ? -15.695 2.903 -2.095 1.00 88.50 234 GLU A CA 1
ATOM 1869 C C . GLU A 1 234 ? -14.650 3.621 -2.955 1.00 88.50 234 GLU A C 1
ATOM 1871 O O . GLU A 1 234 ? -13.816 2.995 -3.611 1.00 88.50 234 GLU A O 1
ATOM 1876 N N . ARG A 1 235 ? -14.669 4.958 -2.925 1.00 90.31 235 ARG A N 1
ATOM 1877 C CA . ARG A 1 235 ? -13.743 5.792 -3.702 1.00 90.31 235 ARG A CA 1
ATOM 1878 C C . ARG A 1 235 ? -12.306 5.578 -3.250 1.00 90.31 235 ARG A C 1
ATOM 1880 O O . ARG A 1 235 ? -11.410 5.450 -4.075 1.00 90.31 235 ARG A O 1
ATOM 1887 N N . SER A 1 236 ? -12.081 5.485 -1.948 1.00 92.06 236 SER A N 1
ATOM 1888 C CA . SER A 1 236 ? -10.762 5.244 -1.388 1.00 92.06 236 SER A CA 1
ATOM 1889 C C . SER A 1 236 ? -10.243 3.844 -1.706 1.00 92.06 236 SER A C 1
ATOM 1891 O O . SER A 1 236 ? -9.045 3.710 -1.925 1.00 92.06 236 SER A O 1
ATOM 1893 N N . ARG A 1 237 ? -11.104 2.823 -1.842 1.00 91.62 237 ARG A N 1
ATOM 1894 C CA . ARG A 1 237 ? -10.685 1.508 -2.367 1.00 91.62 237 ARG A CA 1
ATOM 1895 C C . ARG A 1 237 ? -10.204 1.587 -3.814 1.00 91.62 237 ARG A C 1
ATOM 1897 O O . ARG A 1 237 ? -9.176 1.003 -4.142 1.00 91.62 237 ARG A O 1
ATOM 1904 N N . MET A 1 238 ? -10.873 2.380 -4.654 1.00 92.88 238 MET A N 1
ATOM 1905 C CA . MET A 1 238 ? -10.393 2.660 -6.015 1.00 92.88 238 MET A CA 1
ATOM 1906 C C . MET A 1 238 ? -9.045 3.386 -6.023 1.00 92.88 238 MET A C 1
ATOM 1908 O O . MET A 1 238 ? -8.199 3.078 -6.862 1.00 92.88 238 MET A O 1
ATOM 1912 N N . VAL A 1 239 ? -8.830 4.327 -5.098 1.00 94.12 239 VAL A N 1
ATOM 1913 C CA . VAL A 1 239 ? -7.546 5.031 -4.941 1.00 94.12 239 VAL A CA 1
ATOM 1914 C C . VAL A 1 239 ? -6.453 4.088 -4.435 1.00 94.12 239 VAL A C 1
ATOM 1916 O O . VAL A 1 239 ? -5.342 4.132 -4.957 1.00 94.12 239 VAL A O 1
ATOM 1919 N N . ALA A 1 240 ? -6.757 3.208 -3.479 1.00 94.94 240 ALA A N 1
ATOM 1920 C CA . ALA A 1 240 ? -5.822 2.206 -2.975 1.00 94.94 240 ALA A CA 1
ATOM 1921 C C . ALA A 1 240 ? -5.372 1.264 -4.101 1.00 94.94 240 ALA A C 1
ATOM 1923 O O . ALA A 1 240 ? -4.176 1.186 -4.379 1.00 94.94 240 ALA A O 1
ATOM 1924 N N . ALA A 1 241 ? -6.319 0.663 -4.826 1.00 93.56 241 ALA A N 1
ATOM 1925 C CA . ALA A 1 241 ? -6.029 -0.193 -5.976 1.00 93.56 241 ALA A CA 1
ATOM 1926 C C . ALA A 1 241 ? -5.206 0.532 -7.051 1.00 93.56 241 ALA A C 1
ATOM 1928 O O . ALA A 1 241 ? -4.295 -0.038 -7.646 1.00 93.56 241 ALA A O 1
ATOM 1929 N N . ASN A 1 242 ? -5.491 1.815 -7.278 1.00 92.75 242 ASN A N 1
ATOM 1930 C CA . ASN A 1 242 ? -4.719 2.617 -8.210 1.00 92.75 242 ASN A CA 1
ATOM 1931 C C . ASN A 1 242 ? -3.272 2.846 -7.735 1.00 92.75 242 ASN A C 1
ATOM 1933 O O . ASN A 1 242 ? -2.320 2.665 -8.493 1.00 92.75 242 ASN A O 1
ATOM 1937 N N . SER A 1 243 ? -3.097 3.208 -6.461 1.00 94.44 243 SER A N 1
ATOM 1938 C CA . SER A 1 243 ? -1.767 3.404 -5.878 1.00 94.44 243 SER A CA 1
ATOM 1939 C C . SER A 1 243 ? -0.914 2.141 -5.975 1.00 94.44 243 SER A C 1
ATOM 1941 O O . SER A 1 243 ? 0.260 2.237 -6.315 1.00 94.44 243 SER A O 1
ATOM 1943 N N . GLU A 1 244 ? -1.523 0.966 -5.784 1.00 94.06 244 GLU A N 1
ATOM 1944 C CA . GLU A 1 244 ? -0.869 -0.333 -5.936 1.00 94.06 244 GLU A CA 1
ATOM 1945 C C . GLU A 1 244 ? -0.372 -0.545 -7.367 1.00 94.06 244 GLU A C 1
ATOM 1947 O O . GLU A 1 244 ? 0.779 -0.932 -7.562 1.00 94.06 244 GLU A O 1
ATOM 1952 N N . ILE A 1 245 ? -1.209 -0.263 -8.374 1.00 90.81 245 ILE A N 1
ATOM 1953 C CA . ILE A 1 245 ? -0.848 -0.419 -9.794 1.00 90.81 245 ILE A CA 1
ATOM 1954 C C . ILE A 1 245 ? 0.359 0.456 -10.138 1.00 90.81 245 ILE A C 1
ATOM 1956 O O . ILE A 1 245 ? 1.296 0.006 -10.802 1.00 90.81 245 ILE A O 1
ATOM 1960 N N . PHE A 1 246 ? 0.377 1.694 -9.642 1.00 90.62 246 PHE A N 1
ATOM 1961 C CA . PHE A 1 246 ? 1.470 2.622 -9.909 1.00 90.62 246 PHE A CA 1
ATOM 1962 C C . PHE A 1 246 ? 2.784 2.272 -9.202 1.00 90.62 246 PHE A C 1
ATOM 1964 O O . PHE A 1 246 ? 3.823 2.778 -9.630 1.00 90.62 246 PHE A O 1
ATOM 1971 N N . LEU A 1 247 ? 2.805 1.367 -8.214 1.00 93.06 247 LEU A N 1
ATOM 1972 C CA . LEU A 1 247 ? 4.054 0.945 -7.558 1.00 93.06 247 LEU A CA 1
ATOM 1973 C C . LEU A 1 247 ? 5.078 0.387 -8.546 1.00 93.06 247 LEU A C 1
ATOM 1975 O O . LEU A 1 247 ? 6.276 0.611 -8.383 1.00 93.06 247 LEU A O 1
ATOM 1979 N N . VAL A 1 248 ? 4.621 -0.278 -9.608 1.00 87.25 248 VAL A N 1
ATOM 1980 C CA . VAL A 1 248 ? 5.494 -0.833 -10.651 1.00 87.25 248 VAL A CA 1
ATOM 1981 C C . VAL A 1 248 ? 6.352 0.252 -11.299 1.00 87.25 248 VAL A C 1
ATOM 1983 O O . VAL A 1 248 ? 7.530 0.026 -11.579 1.00 87.25 248 VAL A O 1
ATOM 1986 N N . THR A 1 249 ? 5.789 1.447 -11.491 1.00 88.25 249 THR A N 1
ATOM 1987 C CA . THR A 1 249 ? 6.481 2.559 -12.158 1.00 88.25 249 THR A CA 1
ATOM 1988 C C . THR A 1 249 ? 7.716 3.027 -11.394 1.00 88.25 249 THR A C 1
ATOM 1990 O O . THR A 1 249 ? 8.705 3.412 -12.019 1.00 88.25 249 THR A O 1
ATOM 1993 N N . TYR A 1 250 ? 7.716 2.898 -10.063 1.00 90.31 250 TYR A N 1
ATOM 1994 C CA . TYR A 1 250 ? 8.856 3.256 -9.219 1.00 90.31 250 TYR A CA 1
ATOM 1995 C C . TYR A 1 250 ? 10.109 2.437 -9.565 1.00 90.31 250 TYR A C 1
ATOM 1997 O O . TYR A 1 250 ? 11.229 2.946 -9.518 1.00 90.31 250 TYR A O 1
ATOM 2005 N N . TYR A 1 251 ? 9.932 1.172 -9.950 1.00 91.19 251 TYR A N 1
ATOM 2006 C CA . TYR A 1 251 ? 11.035 0.249 -10.213 1.00 91.19 251 TYR A CA 1
ATOM 2007 C C . TYR A 1 251 ? 11.554 0.300 -11.654 1.00 91.19 251 TYR A C 1
ATOM 2009 O O . TYR A 1 251 ? 12.664 -0.165 -11.903 1.00 91.19 251 TYR A O 1
ATOM 2017 N N . ILE A 1 252 ? 10.823 0.911 -12.593 1.00 89.44 252 ILE A N 1
ATOM 2018 C CA . ILE A 1 252 ? 11.239 1.004 -14.003 1.00 89.44 252 ILE A CA 1
ATOM 2019 C C . ILE A 1 252 ? 12.594 1.712 -14.127 1.00 89.44 252 ILE A C 1
ATOM 2021 O O . ILE A 1 252 ? 13.514 1.196 -14.760 1.00 89.44 252 ILE A O 1
ATOM 2025 N N . THR A 1 253 ? 12.750 2.871 -13.485 1.00 91.06 253 THR A N 1
ATOM 2026 C CA . THR A 1 253 ? 13.990 3.657 -13.565 1.00 91.06 253 THR A CA 1
ATOM 2027 C C . THR A 1 253 ? 15.204 2.911 -12.987 1.00 91.06 253 THR A C 1
ATOM 2029 O O . THR A 1 253 ? 16.227 2.845 -13.674 1.00 91.06 253 THR A O 1
ATOM 2032 N N . PRO A 1 254 ? 15.145 2.317 -11.774 1.00 92.06 254 PRO A N 1
ATOM 2033 C CA . PRO A 1 254 ? 16.204 1.436 -11.281 1.00 92.06 254 PRO A CA 1
ATOM 2034 C C . PRO A 1 254 ? 16.556 0.293 -12.239 1.00 92.06 254 PRO A C 1
ATOM 2036 O O . PRO A 1 254 ? 17.737 0.068 -12.492 1.00 92.06 254 PRO A O 1
ATOM 2039 N N . LEU A 1 255 ? 15.563 -0.382 -12.826 1.00 92.94 255 LEU A N 1
ATOM 2040 C CA . LEU A 1 255 ? 15.802 -1.487 -13.760 1.00 92.94 255 LEU A CA 1
ATOM 2041 C C . LEU A 1 255 ? 16.528 -1.027 -15.029 1.00 92.94 255 LEU A C 1
ATOM 2043 O O . LEU A 1 255 ? 17.491 -1.668 -15.447 1.00 92.94 255 LEU A O 1
ATOM 2047 N N . ILE A 1 256 ? 16.142 0.117 -15.602 1.00 92.38 256 ILE A N 1
ATOM 2048 C CA . ILE A 1 256 ? 16.853 0.706 -16.747 1.00 92.38 256 ILE A CA 1
ATOM 2049 C C . ILE A 1 256 ? 18.312 0.998 -16.375 1.00 92.38 256 ILE A C 1
ATOM 2051 O O . ILE A 1 256 ? 19.221 0.661 -17.132 1.00 92.38 256 ILE A O 1
ATOM 2055 N N . LYS A 1 257 ? 18.564 1.571 -15.190 1.00 91.44 257 LYS A N 1
ATOM 2056 C CA . LYS A 1 257 ? 19.933 1.845 -14.716 1.00 91.44 257 LYS A CA 1
ATOM 2057 C C . LYS A 1 257 ? 20.765 0.566 -14.573 1.00 91.44 257 LYS A C 1
ATOM 2059 O O . LYS A 1 257 ? 21.945 0.583 -14.923 1.00 91.44 257 LYS A O 1
ATOM 2064 N N . ILE A 1 258 ? 20.162 -0.529 -14.108 1.00 92.00 258 ILE A N 1
ATOM 2065 C CA . ILE A 1 258 ? 20.819 -1.843 -14.025 1.00 92.00 258 ILE A CA 1
ATOM 2066 C C . ILE A 1 258 ? 21.218 -2.325 -15.423 1.00 92.00 258 ILE A C 1
ATOM 2068 O O . ILE A 1 258 ? 22.380 -2.666 -15.640 1.00 92.00 258 ILE A O 1
ATOM 2072 N N . VAL A 1 259 ? 20.296 -2.278 -16.391 1.00 92.06 259 VAL A N 1
ATOM 2073 C CA . VAL A 1 259 ? 20.561 -2.688 -17.782 1.00 92.06 259 VAL A CA 1
ATOM 2074 C C . VAL A 1 259 ? 21.679 -1.851 -18.411 1.00 92.06 259 VAL A C 1
ATOM 2076 O O . VAL A 1 259 ? 22.608 -2.405 -18.994 1.00 92.06 259 VAL A O 1
ATOM 2079 N N . LEU A 1 260 ? 21.658 -0.526 -18.239 1.00 92.12 260 LEU A N 1
ATOM 2080 C CA . LEU A 1 260 ? 22.710 0.354 -18.761 1.00 92.12 260 LEU A CA 1
ATOM 2081 C C . LEU A 1 260 ? 24.086 0.052 -18.144 1.00 92.12 260 LEU A C 1
ATOM 2083 O O . LEU A 1 260 ? 25.103 0.081 -18.843 1.00 92.12 260 LEU A O 1
ATOM 2087 N N . ARG A 1 261 ? 24.145 -0.280 -16.847 1.00 89.50 261 ARG A N 1
ATOM 2088 C CA . ARG A 1 261 ? 25.396 -0.706 -16.193 1.00 89.50 261 ARG A CA 1
ATOM 2089 C C . ARG A 1 261 ? 25.890 -2.062 -16.689 1.00 89.50 261 ARG A C 1
ATOM 2091 O O . ARG A 1 261 ? 27.102 -2.244 -16.791 1.00 89.50 261 ARG A O 1
ATOM 2098 N N . LEU A 1 262 ? 24.987 -2.990 -17.005 1.00 89.31 262 LEU A N 1
ATOM 2099 C CA . LEU A 1 262 ? 25.340 -4.280 -17.602 1.00 89.31 262 LEU A CA 1
ATOM 2100 C C . LEU A 1 262 ? 25.934 -4.094 -19.003 1.00 89.31 262 LEU A C 1
ATOM 2102 O O . LEU A 1 262 ? 27.039 -4.565 -19.253 1.00 89.31 262 LEU A O 1
ATOM 2106 N N . ILE A 1 263 ? 25.257 -3.340 -19.876 1.00 90.88 263 ILE A N 1
ATOM 2107 C CA . ILE A 1 263 ? 25.702 -3.094 -21.261 1.00 90.88 263 ILE A CA 1
ATOM 2108 C C . ILE A 1 263 ? 27.044 -2.353 -21.295 1.00 90.88 263 ILE A C 1
ATOM 2110 O O . ILE A 1 263 ? 27.913 -2.675 -22.096 1.00 90.88 263 ILE A O 1
ATOM 2114 N N . SER A 1 264 ? 27.244 -1.382 -20.402 1.00 89.44 264 SER A N 1
ATOM 2115 C CA . SER A 1 264 ? 28.502 -0.628 -20.327 1.00 89.44 264 SER A CA 1
ATOM 2116 C C . SER A 1 264 ? 29.664 -1.398 -19.680 1.00 89.44 264 SER A C 1
ATOM 2118 O O . SER A 1 264 ? 30.738 -0.825 -19.506 1.00 89.44 264 SER A O 1
ATOM 2120 N N . GLY A 1 265 ? 29.469 -2.657 -19.261 1.00 83.75 265 GLY A N 1
ATOM 2121 C CA . GLY A 1 265 ? 30.478 -3.447 -18.540 1.00 83.75 265 GLY A CA 1
ATOM 2122 C C . GLY A 1 265 ? 30.800 -2.917 -17.134 1.00 83.75 265 GLY A C 1
ATOM 2123 O O . GLY A 1 265 ? 31.692 -3.426 -16.454 1.00 83.75 265 GLY A O 1
ATOM 2124 N N . ARG A 1 266 ? 30.070 -1.898 -16.663 1.00 82.62 266 ARG A N 1
ATOM 2125 C CA . ARG A 1 266 ? 30.304 -1.216 -15.381 1.00 82.62 266 ARG A CA 1
ATOM 2126 C C . ARG A 1 266 ? 29.602 -1.880 -14.205 1.00 82.62 266 ARG A C 1
ATOM 2128 O O . ARG A 1 266 ? 29.851 -1.483 -13.074 1.00 82.62 266 ARG A O 1
ATOM 2135 N N . PHE A 1 267 ? 28.768 -2.890 -14.442 1.00 80.12 267 PHE A N 1
ATOM 2136 C CA . PHE A 1 267 ? 28.037 -3.599 -13.390 1.00 80.12 267 PHE A CA 1
ATOM 2137 C C . PHE A 1 267 ? 28.972 -4.148 -12.303 1.00 80.12 267 PHE A C 1
ATOM 2139 O O . PHE A 1 267 ? 28.850 -3.792 -11.134 1.00 80.12 267 PHE A O 1
ATOM 2146 N N . TRP A 1 268 ? 29.982 -4.924 -12.702 1.00 72.94 268 TRP A N 1
ATOM 2147 C CA . TRP A 1 268 ? 30.962 -5.490 -11.771 1.00 72.94 268 TRP A CA 1
ATOM 2148 C C . TRP A 1 268 ? 31.990 -4.473 -11.272 1.00 72.94 268 TRP A C 1
ATOM 2150 O O . TRP A 1 268 ? 32.647 -4.716 -10.268 1.00 72.94 268 TRP A O 1
ATOM 2160 N N . SER A 1 269 ? 32.168 -3.345 -11.964 1.00 64.94 269 SER A N 1
ATOM 2161 C CA . SER A 1 269 ? 33.019 -2.249 -11.484 1.00 64.94 269 SER A CA 1
ATOM 2162 C C . SER A 1 269 ? 32.341 -1.508 -10.327 1.00 64.94 269 SER A C 1
ATOM 2164 O O . SER A 1 269 ? 32.930 -1.361 -9.260 1.00 64.94 269 SER A O 1
ATOM 2166 N N . ALA A 1 270 ? 31.056 -1.176 -10.486 1.00 61.41 270 ALA A N 1
ATOM 2167 C CA . ALA A 1 270 ? 30.230 -0.612 -9.424 1.00 61.41 270 ALA A CA 1
ATOM 2168 C C . ALA A 1 270 ? 30.105 -1.577 -8.231 1.00 61.41 270 ALA A C 1
ATOM 2170 O O . ALA A 1 270 ? 30.248 -1.154 -7.093 1.00 61.41 270 ALA A O 1
ATOM 2171 N N . ALA A 1 271 ? 29.937 -2.882 -8.480 1.00 60.78 271 ALA A N 1
ATOM 2172 C CA . ALA A 1 271 ? 29.856 -3.882 -7.412 1.00 60.78 271 ALA A CA 1
ATOM 2173 C C . ALA A 1 271 ? 31.183 -4.107 -6.655 1.00 60.78 271 ALA A C 1
ATOM 2175 O O . ALA A 1 271 ? 31.153 -4.490 -5.488 1.00 60.78 271 ALA A O 1
ATOM 2176 N N . ARG A 1 272 ? 32.340 -3.890 -7.303 1.00 54.91 272 ARG A N 1
ATOM 2177 C CA . ARG A 1 272 ? 33.674 -4.062 -6.693 1.00 54.91 272 ARG A CA 1
ATOM 2178 C C . ARG A 1 272 ? 34.168 -2.822 -5.941 1.00 54.91 272 ARG A C 1
ATOM 2180 O O . ARG A 1 272 ? 34.903 -2.984 -4.976 1.00 54.91 272 ARG A O 1
ATOM 2187 N N . GLY A 1 273 ? 33.784 -1.618 -6.374 1.00 55.84 273 GLY A N 1
ATOM 2188 C CA . GLY A 1 273 ? 34.149 -0.355 -5.713 1.00 55.84 273 GLY A CA 1
ATOM 2189 C C . GLY A 1 273 ? 33.156 0.107 -4.641 1.00 55.84 273 GLY A C 1
ATOM 2190 O O . GLY A 1 273 ? 33.557 0.741 -3.671 1.00 55.84 273 GLY A O 1
ATOM 2191 N N . GLU A 1 274 ? 31.873 -0.242 -4.782 1.00 61.38 274 GLU A N 1
ATOM 2192 C CA . GLU A 1 274 ? 30.785 0.157 -3.884 1.00 61.38 274 GLU A CA 1
ATOM 2193 C C . GLU A 1 274 ? 29.850 -1.042 -3.649 1.00 61.38 274 GLU A C 1
ATOM 2195 O O . GLU A 1 274 ? 28.820 -1.200 -4.312 1.00 61.38 274 GLU A O 1
ATOM 2200 N N . THR A 1 275 ? 30.185 -1.904 -2.682 1.00 64.44 275 THR A N 1
ATOM 2201 C CA . THR A 1 275 ? 29.362 -3.072 -2.285 1.00 64.44 275 THR A CA 1
ATOM 2202 C C . THR A 1 275 ? 27.889 -2.709 -2.045 1.00 64.44 275 THR A C 1
ATOM 2204 O O . THR A 1 275 ? 26.992 -3.518 -2.278 1.00 64.44 275 THR A O 1
ATOM 2207 N N . THR A 1 276 ? 27.622 -1.464 -1.659 1.00 78.31 276 THR A N 1
ATOM 2208 C CA . THR A 1 276 ? 26.298 -0.876 -1.449 1.00 78.31 276 THR A CA 1
ATOM 2209 C C . THR A 1 276 ? 25.427 -0.815 -2.716 1.00 78.31 276 THR A C 1
ATOM 2211 O O . THR A 1 276 ? 24.232 -1.111 -2.646 1.00 78.31 276 THR A O 1
ATOM 2214 N N . GLN A 1 277 ? 25.983 -0.494 -3.893 1.00 85.88 277 GLN A N 1
ATOM 2215 C CA . GLN A 1 277 ? 25.183 -0.351 -5.122 1.00 85.88 277 GLN A CA 1
ATOM 2216 C C . GLN A 1 277 ? 24.611 -1.695 -5.591 1.00 85.88 277 GLN A C 1
ATOM 2218 O O . GLN A 1 277 ? 23.480 -1.750 -6.079 1.00 85.88 277 GLN A O 1
ATOM 2223 N N . PHE A 1 278 ? 25.360 -2.785 -5.395 1.00 86.62 278 PHE A N 1
ATOM 2224 C CA . PHE A 1 278 ? 24.873 -4.137 -5.665 1.00 86.62 278 PHE A CA 1
ATOM 2225 C C . PHE A 1 278 ? 23.613 -4.449 -4.847 1.00 86.62 278 PHE A C 1
ATOM 2227 O O . PHE A 1 278 ? 22.626 -4.937 -5.395 1.00 86.62 278 PHE A O 1
ATOM 2234 N N . TRP A 1 279 ? 23.601 -4.107 -3.555 1.00 88.81 279 TRP A N 1
ATOM 2235 C CA . TRP A 1 279 ? 22.444 -4.330 -2.684 1.00 88.81 279 TRP A CA 1
ATOM 2236 C C . TRP A 1 279 ? 21.230 -3.483 -3.068 1.00 88.81 279 TRP A C 1
ATOM 2238 O O . TRP A 1 279 ? 20.093 -3.945 -2.943 1.00 88.81 279 TRP A O 1
ATOM 2248 N N . PHE A 1 280 ? 21.449 -2.270 -3.581 1.00 90.69 280 PHE A N 1
ATOM 2249 C CA . PHE A 1 280 ? 20.369 -1.415 -4.077 1.00 90.69 280 PHE A CA 1
ATOM 2250 C C . PHE A 1 280 ? 19.716 -2.032 -5.314 1.00 90.69 280 PHE A C 1
ATOM 2252 O O . PHE A 1 280 ? 18.489 -2.114 -5.393 1.00 90.69 280 PHE A O 1
ATOM 2259 N N . ASP A 1 281 ? 20.540 -2.517 -6.243 1.00 90.81 281 ASP A N 1
ATOM 2260 C CA . ASP A 1 281 ? 20.092 -3.172 -7.468 1.00 90.81 281 ASP A CA 1
ATOM 2261 C C . ASP A 1 281 ? 19.360 -4.479 -7.161 1.00 90.81 281 ASP A C 1
ATOM 2263 O O . ASP A 1 281 ? 18.260 -4.710 -7.667 1.00 90.81 281 ASP A O 1
ATOM 2267 N N . PHE A 1 282 ? 19.930 -5.293 -6.269 1.00 91.94 282 PHE A N 1
ATOM 2268 C CA . PHE A 1 282 ? 19.323 -6.528 -5.788 1.00 91.94 282 PHE A CA 1
ATOM 2269 C C . PHE A 1 282 ? 17.940 -6.269 -5.183 1.00 91.94 282 PHE A C 1
ATOM 2271 O O . PHE A 1 282 ? 16.959 -6.875 -5.618 1.00 91.94 282 PHE A O 1
ATOM 2278 N N . LYS A 1 283 ? 17.824 -5.304 -4.256 1.00 94.44 283 LYS A N 1
ATOM 2279 C CA . LYS A 1 283 ? 16.528 -4.885 -3.702 1.00 94.44 283 LYS A CA 1
ATOM 2280 C C . LYS A 1 283 ? 15.557 -4.492 -4.814 1.00 94.44 283 LYS A C 1
ATOM 2282 O O . LYS A 1 283 ? 14.411 -4.932 -4.797 1.00 94.44 283 LYS A O 1
ATOM 2287 N N . SER A 1 284 ? 15.972 -3.635 -5.749 1.00 94.25 284 SER A N 1
ATOM 2288 C CA . SER A 1 284 ? 15.089 -3.133 -6.808 1.00 94.25 284 SER A CA 1
ATOM 2289 C C . SER A 1 284 ? 14.533 -4.253 -7.684 1.00 94.25 284 SER A C 1
ATOM 2291 O O . SER A 1 284 ? 13.346 -4.223 -8.003 1.00 94.25 284 SER A O 1
ATOM 2293 N N . VAL A 1 285 ? 15.349 -5.251 -8.026 1.00 94.31 285 VAL A N 1
ATOM 2294 C CA . VAL A 1 285 ? 14.904 -6.422 -8.795 1.00 94.31 285 VAL A CA 1
ATOM 2295 C C . VAL A 1 285 ? 13.922 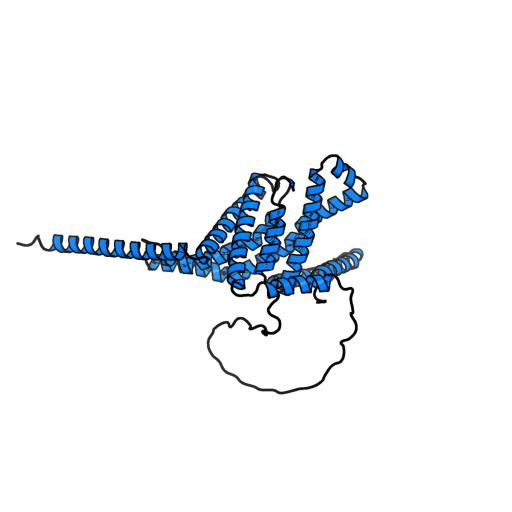-7.266 -7.982 1.00 94.31 285 VAL A C 1
ATOM 2297 O O . VAL A 1 285 ? 12.838 -7.580 -8.471 1.00 94.31 285 VAL A O 1
ATOM 2300 N N . ILE A 1 286 ? 14.256 -7.589 -6.729 1.00 95.56 286 ILE A N 1
ATOM 2301 C CA . ILE A 1 286 ? 13.389 -8.403 -5.867 1.00 95.56 286 ILE A CA 1
ATOM 2302 C C . ILE A 1 286 ? 12.042 -7.712 -5.629 1.00 95.56 286 ILE A C 1
ATOM 2304 O O . ILE A 1 286 ? 10.993 -8.317 -5.850 1.00 95.56 286 ILE A O 1
ATOM 2308 N N . LEU A 1 287 ? 12.045 -6.436 -5.233 1.00 96.00 287 LEU A N 1
ATOM 2309 C CA . LEU A 1 287 ? 10.813 -5.699 -4.949 1.00 96.00 287 LEU A CA 1
ATOM 2310 C C . LEU A 1 287 ? 9.969 -5.442 -6.202 1.00 96.00 287 LEU A C 1
ATOM 2312 O O . LEU A 1 287 ? 8.741 -5.409 -6.101 1.00 96.00 287 LEU A O 1
ATOM 2316 N N . PHE A 1 288 ? 10.584 -5.336 -7.383 1.00 94.00 288 PHE A N 1
ATOM 2317 C CA . PHE A 1 288 ? 9.843 -5.315 -8.642 1.00 94.00 288 PHE A CA 1
ATOM 2318 C C . PHE A 1 288 ? 9.050 -6.611 -8.840 1.00 94.00 288 PHE A C 1
ATOM 2320 O O . PHE A 1 288 ? 7.834 -6.557 -9.024 1.00 94.00 288 PHE A O 1
ATOM 2327 N N . PHE A 1 289 ? 9.699 -7.776 -8.736 1.00 91.12 289 PHE A N 1
ATOM 2328 C CA . PHE A 1 289 ? 9.014 -9.063 -8.892 1.00 91.12 289 PHE A CA 1
ATOM 2329 C C . PHE A 1 289 ? 7.945 -9.290 -7.823 1.00 91.12 289 PHE A C 1
ATOM 2331 O O . PHE A 1 289 ? 6.837 -9.711 -8.153 1.00 91.12 289 PHE A O 1
ATOM 2338 N N . VAL A 1 290 ? 8.234 -8.947 -6.565 1.00 93.19 290 VAL A N 1
ATOM 2339 C CA . VAL A 1 290 ? 7.252 -8.981 -5.470 1.00 93.19 290 VAL A CA 1
ATOM 2340 C C . VAL A 1 290 ? 6.022 -8.137 -5.811 1.00 93.19 290 VAL A C 1
ATOM 2342 O O . VAL A 1 290 ? 4.897 -8.599 -5.632 1.00 93.19 290 VAL A O 1
ATOM 2345 N N . THR A 1 291 ? 6.216 -6.932 -6.354 1.00 93.06 291 THR A N 1
ATOM 2346 C CA . THR A 1 291 ? 5.119 -6.035 -6.750 1.00 93.06 291 THR A CA 1
ATOM 2347 C C . THR A 1 291 ? 4.303 -6.600 -7.909 1.00 93.06 291 THR A C 1
ATOM 2349 O O . THR A 1 291 ? 3.076 -6.551 -7.868 1.00 93.06 291 THR A O 1
ATOM 2352 N N . ILE A 1 292 ? 4.950 -7.195 -8.915 1.00 89.19 292 ILE A N 1
ATOM 2353 C CA . ILE A 1 292 ? 4.256 -7.849 -10.035 1.00 89.19 292 ILE A CA 1
ATOM 2354 C C . ILE A 1 292 ? 3.425 -9.044 -9.549 1.00 89.19 292 ILE A C 1
ATOM 2356 O O . ILE A 1 292 ? 2.258 -9.176 -9.922 1.00 89.19 292 ILE A O 1
ATOM 2360 N N . ILE A 1 293 ? 3.992 -9.895 -8.686 1.00 88.25 293 ILE A N 1
ATOM 2361 C CA . ILE A 1 293 ? 3.290 -11.054 -8.113 1.00 88.25 293 ILE A CA 1
ATOM 2362 C C . ILE A 1 293 ? 2.092 -10.594 -7.277 1.00 88.25 293 ILE A C 1
ATOM 2364 O O . ILE A 1 293 ? 0.995 -11.133 -7.438 1.00 88.25 293 ILE A O 1
ATOM 2368 N N . PHE A 1 294 ? 2.283 -9.578 -6.433 1.00 91.19 294 PHE A N 1
ATOM 2369 C CA . PHE A 1 294 ? 1.217 -8.982 -5.636 1.00 91.19 294 PHE A CA 1
ATOM 2370 C C . PHE A 1 294 ? 0.091 -8.439 -6.525 1.00 91.19 294 PHE A C 1
ATOM 2372 O O . PHE A 1 294 ? -1.055 -8.853 -6.376 1.00 91.19 294 PHE A O 1
ATOM 2379 N N . LEU A 1 295 ? 0.402 -7.594 -7.511 1.00 89.56 295 LEU A N 1
ATOM 2380 C CA . LEU A 1 295 ? -0.607 -6.996 -8.392 1.00 89.56 295 LEU A CA 1
ATOM 2381 C C . LEU A 1 295 ? -1.387 -8.013 -9.211 1.00 89.56 295 LEU A C 1
ATOM 2383 O O . LEU A 1 295 ? -2.583 -7.843 -9.435 1.00 89.56 295 LEU A O 1
ATOM 2387 N N . ARG A 1 296 ? -0.733 -9.086 -9.642 1.00 85.50 296 ARG A N 1
ATOM 2388 C CA . ARG A 1 296 ? -1.395 -10.194 -10.324 1.00 85.50 296 ARG A CA 1
ATOM 2389 C C . ARG A 1 296 ? -2.388 -10.899 -9.405 1.00 85.50 296 ARG A C 1
ATOM 2391 O O . ARG A 1 296 ? -3.522 -11.142 -9.810 1.00 85.50 296 ARG A O 1
ATOM 2398 N N . ALA A 1 297 ? -1.984 -11.197 -8.171 1.00 85.06 297 ALA A N 1
ATOM 2399 C CA . ALA A 1 297 ? -2.875 -11.794 -7.182 1.00 85.06 297 ALA A CA 1
ATOM 2400 C C . ALA A 1 297 ? -4.079 -10.874 -6.903 1.00 85.06 297 ALA A C 1
ATOM 2402 O O . ALA A 1 297 ? -5.224 -11.328 -6.948 1.00 85.06 297 ALA A O 1
ATOM 2403 N N . ARG A 1 298 ? -3.832 -9.564 -6.763 1.00 87.56 298 ARG A N 1
ATOM 2404 C CA . ARG A 1 298 ? -4.880 -8.543 -6.631 1.00 87.56 298 ARG A CA 1
ATOM 2405 C C . ARG A 1 298 ? -5.800 -8.496 -7.851 1.00 87.56 298 ARG A C 1
ATOM 2407 O O . ARG A 1 298 ? -7.006 -8.519 -7.679 1.00 87.56 298 ARG A O 1
ATOM 2414 N N . PHE A 1 299 ? -5.287 -8.522 -9.080 1.00 85.88 299 PHE A N 1
ATOM 2415 C CA . PHE A 1 299 ? -6.113 -8.501 -10.297 1.00 85.88 299 PHE A CA 1
ATOM 2416 C C . PHE A 1 299 ? -7.097 -9.686 -10.382 1.00 85.88 299 PHE A C 1
ATOM 2418 O O . PHE A 1 299 ? -8.234 -9.543 -10.856 1.00 85.88 299 PHE A O 1
ATOM 2425 N N . LEU A 1 300 ? -6.676 -10.863 -9.907 1.00 82.44 300 LEU A N 1
ATOM 2426 C CA . LEU A 1 300 ? -7.501 -12.072 -9.914 1.00 82.44 300 LEU A CA 1
ATOM 2427 C C . LEU A 1 300 ? -8.655 -12.017 -8.905 1.00 82.44 300 LEU A C 1
ATOM 2429 O O . LEU A 1 300 ? -9.709 -12.589 -9.180 1.00 82.44 300 LEU A O 1
ATOM 2433 N N . ILE A 1 301 ? -8.484 -11.324 -7.778 1.00 84.19 301 ILE A N 1
ATOM 2434 C CA . ILE A 1 301 ? -9.419 -11.384 -6.641 1.00 84.19 301 ILE A CA 1
ATOM 2435 C C . ILE A 1 301 ? -10.170 -10.066 -6.445 1.00 84.19 301 ILE A C 1
ATOM 2437 O O . ILE A 1 301 ? -11.382 -10.069 -6.238 1.00 84.19 301 ILE A O 1
ATOM 2441 N N . ASP A 1 302 ? -9.481 -8.938 -6.573 1.00 87.06 302 ASP A N 1
ATOM 2442 C CA . ASP A 1 302 ? -10.014 -7.618 -6.277 1.00 87.06 302 ASP A CA 1
ATOM 2443 C C . ASP A 1 302 ? -10.655 -6.957 -7.500 1.00 87.06 302 ASP A C 1
ATOM 2445 O O . ASP A 1 302 ? -10.036 -6.716 -8.545 1.00 87.06 302 ASP A O 1
ATOM 2449 N N . LYS A 1 303 ? -11.937 -6.617 -7.348 1.00 89.94 303 LYS A N 1
ATOM 2450 C CA . LYS A 1 303 ? -12.723 -5.963 -8.399 1.00 89.94 303 LYS A CA 1
ATOM 2451 C C . LYS A 1 303 ? -12.228 -4.550 -8.726 1.00 89.94 303 LYS A C 1
ATOM 2453 O O . LYS A 1 303 ? -12.361 -4.126 -9.874 1.00 89.94 303 LYS A O 1
ATOM 2458 N N . TYR A 1 304 ? -11.670 -3.820 -7.760 1.00 91.25 304 TYR A N 1
ATOM 2459 C CA . TYR A 1 304 ? -11.207 -2.446 -7.956 1.00 91.25 304 TYR A CA 1
ATOM 2460 C C . TYR A 1 304 ? -9.908 -2.436 -8.764 1.00 91.25 304 TYR A C 1
ATOM 2462 O O . TYR A 1 304 ? -9.829 -1.725 -9.765 1.00 91.25 304 TYR A O 1
ATOM 2470 N N . THR A 1 305 ? -8.939 -3.294 -8.426 1.00 89.81 305 THR A N 1
ATOM 2471 C CA . THR A 1 305 ? -7.710 -3.491 -9.211 1.00 89.81 305 THR A CA 1
ATOM 2472 C C . THR A 1 305 ? -8.043 -3.878 -10.647 1.00 89.81 305 THR A C 1
ATOM 2474 O O . THR A 1 305 ? -7.517 -3.282 -11.586 1.00 89.81 305 THR A O 1
ATOM 2477 N N . ARG A 1 306 ? -8.973 -4.821 -10.844 1.00 89.38 306 ARG A N 1
ATOM 2478 C CA . ARG A 1 306 ? -9.409 -5.223 -12.188 1.00 89.38 306 ARG A CA 1
ATOM 2479 C C . ARG A 1 306 ? -10.027 -4.067 -12.970 1.00 89.38 306 ARG A C 1
ATOM 2481 O O . ARG A 1 306 ? -9.651 -3.856 -14.121 1.00 89.38 306 ARG A O 1
ATOM 2488 N N . THR A 1 307 ? -10.924 -3.314 -12.336 1.00 90.00 307 THR A N 1
ATOM 2489 C CA . THR A 1 307 ? -11.586 -2.151 -12.945 1.00 90.00 307 THR A CA 1
ATOM 2490 C C . THR A 1 307 ? -10.561 -1.105 -13.385 1.00 90.00 307 THR A C 1
ATOM 2492 O O . THR A 1 307 ? -10.634 -0.614 -14.508 1.00 90.00 307 THR A O 1
ATOM 2495 N N . GLN A 1 308 ? -9.568 -0.802 -12.543 1.00 90.00 308 GLN A N 1
ATOM 2496 C CA . GLN A 1 308 ? -8.513 0.160 -12.873 1.00 90.00 308 GLN A CA 1
ATOM 2497 C C . GLN A 1 308 ? -7.640 -0.322 -14.038 1.00 90.00 308 GLN A C 1
ATOM 2499 O O . GLN A 1 308 ? -7.439 0.414 -15.001 1.00 90.00 308 GLN A O 1
ATOM 2504 N N . VAL A 1 309 ? -7.174 -1.577 -14.006 1.00 87.81 309 VAL A N 1
ATOM 2505 C CA . VAL A 1 309 ? -6.353 -2.149 -15.089 1.00 87.81 309 VAL A CA 1
ATOM 2506 C C . VAL A 1 309 ? -7.112 -2.156 -16.419 1.00 87.81 309 VAL A C 1
ATOM 2508 O O . VAL A 1 309 ? -6.560 -1.754 -17.441 1.00 87.81 309 VAL A O 1
ATOM 2511 N N . GLN A 1 310 ? -8.383 -2.563 -16.417 1.00 87.81 310 GLN A N 1
ATOM 2512 C CA . GLN A 1 310 ? -9.229 -2.541 -17.615 1.00 87.81 310 GLN A CA 1
ATOM 2513 C C . GLN A 1 310 ? -9.490 -1.111 -18.109 1.00 87.81 310 GLN A C 1
ATOM 2515 O O . GLN A 1 310 ? -9.485 -0.871 -19.315 1.00 87.81 310 GLN A O 1
ATOM 2520 N N . GLY A 1 311 ? -9.661 -0.152 -17.197 1.00 88.62 311 GLY A N 1
ATOM 2521 C CA . GLY A 1 311 ? -9.780 1.266 -17.534 1.00 88.62 311 GLY A CA 1
ATOM 2522 C C . GLY A 1 311 ? -8.518 1.820 -18.200 1.00 88.62 311 GLY A C 1
ATOM 2523 O O . GLY A 1 311 ? -8.612 2.516 -19.212 1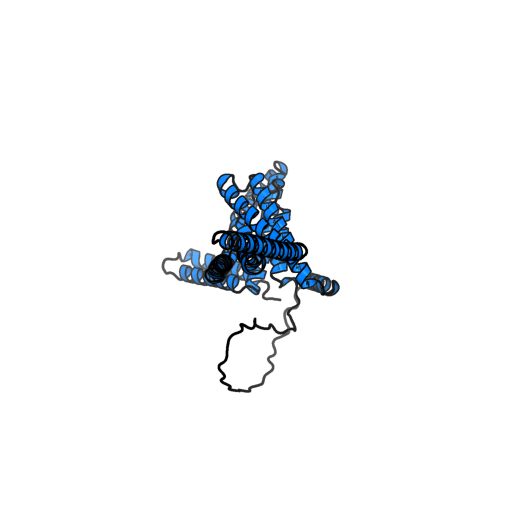.00 88.62 311 GLY A O 1
ATOM 2524 N N . TYR A 1 312 ? -7.330 1.480 -17.689 1.00 88.25 312 TYR A N 1
ATOM 2525 C CA . TYR A 1 312 ? -6.060 1.852 -18.321 1.00 88.25 312 TYR A CA 1
ATOM 2526 C C . TYR A 1 312 ? -5.889 1.226 -19.698 1.00 88.25 312 TYR A C 1
ATOM 2528 O O . TYR A 1 312 ? -5.479 1.916 -20.632 1.00 88.25 312 TYR A O 1
ATOM 2536 N N . ASP A 1 313 ? -6.262 -0.043 -19.843 1.00 88.06 313 ASP A N 1
ATOM 2537 C CA . ASP A 1 313 ? -6.223 -0.742 -21.121 1.00 88.06 313 ASP A CA 1
ATOM 2538 C C . ASP A 1 313 ? -7.129 -0.078 -22.170 1.00 88.06 313 ASP A C 1
ATOM 2540 O O . ASP A 1 313 ? -6.693 0.219 -23.284 1.00 88.06 313 ASP A O 1
ATOM 2544 N N . ALA A 1 314 ? -8.371 0.239 -21.794 1.00 88.25 314 ALA A N 1
ATOM 2545 C CA . ALA A 1 314 ? -9.325 0.917 -22.666 1.00 88.25 314 ALA A CA 1
ATOM 2546 C C . ALA A 1 314 ? -8.842 2.320 -23.074 1.00 88.25 314 ALA A C 1
ATOM 2548 O O . ALA A 1 314 ? -8.931 2.697 -24.245 1.00 88.25 314 ALA A O 1
ATOM 2549 N N . ASN A 1 315 ? -8.280 3.082 -22.131 1.00 89.38 315 ASN A N 1
ATOM 2550 C CA . ASN A 1 315 ? -7.715 4.401 -22.415 1.00 89.38 315 ASN A CA 1
ATOM 2551 C C . ASN A 1 315 ? -6.511 4.318 -23.361 1.00 89.38 315 ASN A C 1
ATOM 2553 O O . ASN A 1 315 ? -6.417 5.117 -24.294 1.00 89.38 315 ASN A O 1
ATOM 2557 N N . LEU A 1 316 ? -5.623 3.338 -23.165 1.00 88.44 316 LEU A N 1
ATOM 2558 C CA . LEU A 1 316 ? -4.488 3.105 -24.055 1.00 88.44 316 LEU A CA 1
ATOM 2559 C C . LEU A 1 316 ? -4.963 2.782 -25.474 1.00 88.44 316 LEU A C 1
ATOM 2561 O O . LEU A 1 316 ? -4.487 3.390 -26.431 1.00 88.44 316 LEU A O 1
ATOM 2565 N N . LEU A 1 317 ? -5.938 1.880 -25.614 1.00 89.69 317 LEU A N 1
ATOM 2566 C CA . LEU A 1 317 ? -6.524 1.539 -26.911 1.00 89.69 317 LEU A CA 1
ATOM 2567 C C . LEU A 1 317 ? -7.149 2.761 -27.591 1.00 89.69 317 LEU A C 1
ATOM 2569 O O . LEU A 1 317 ? -6.928 2.967 -28.782 1.00 89.69 317 LEU A O 1
ATOM 2573 N N . ARG A 1 318 ? -7.855 3.615 -26.838 1.00 91.81 318 ARG A N 1
ATOM 2574 C CA . ARG A 1 318 ? -8.425 4.865 -27.362 1.00 91.81 318 ARG A CA 1
ATOM 2575 C C . ARG A 1 318 ? -7.348 5.813 -27.889 1.00 91.81 318 ARG A C 1
ATOM 2577 O O . ARG A 1 318 ? -7.523 6.405 -28.950 1.00 91.81 318 ARG A O 1
ATOM 2584 N N . VAL A 1 319 ? -6.238 5.959 -27.162 1.00 91.56 319 VAL A N 1
ATOM 2585 C CA . VAL A 1 319 ? -5.111 6.811 -27.577 1.00 91.56 319 VAL A CA 1
ATOM 2586 C C . VAL A 1 319 ? -4.440 6.253 -28.829 1.00 91.56 319 VAL A C 1
ATOM 2588 O O . VAL A 1 319 ? -4.211 6.997 -29.776 1.00 91.56 319 VAL A O 1
ATOM 2591 N N . VAL A 1 320 ? -4.175 4.947 -28.870 1.00 91.38 320 VAL A N 1
ATOM 2592 C CA . VAL A 1 320 ? -3.498 4.285 -29.998 1.00 91.38 320 VAL A CA 1
ATOM 2593 C C . VAL A 1 320 ? -4.361 4.268 -31.268 1.00 91.38 320 VAL A C 1
ATOM 2595 O O . VAL A 1 320 ? -3.830 4.359 -32.379 1.00 91.38 320 VAL A O 1
ATOM 2598 N N . ALA A 1 321 ? -5.685 4.181 -31.114 1.00 90.12 321 ALA A N 1
ATOM 2599 C CA . ALA A 1 321 ? -6.648 4.251 -32.211 1.00 90.12 321 ALA A CA 1
ATOM 2600 C C . ALA A 1 321 ? -6.807 5.667 -32.795 1.00 90.12 321 ALA A C 1
ATOM 2602 O O . ALA A 1 321 ? -7.339 5.810 -33.894 1.00 90.12 321 ALA A O 1
ATOM 2603 N N . SER A 1 322 ? -6.336 6.706 -32.094 1.00 91.62 322 SER A N 1
ATOM 2604 C CA . SER A 1 322 ? -6.404 8.084 -32.581 1.00 91.62 322 SER A CA 1
ATOM 2605 C C . SER A 1 322 ? -5.643 8.249 -33.905 1.00 91.62 322 SER A C 1
ATOM 2607 O O . SER A 1 322 ? -4.512 7.762 -34.022 1.00 91.62 322 SER A O 1
ATOM 2609 N N . PRO A 1 323 ? -6.195 8.996 -34.881 1.00 90.62 323 PRO A N 1
ATOM 2610 C CA . PRO A 1 323 ? -5.472 9.381 -36.095 1.00 90.62 323 PRO A CA 1
ATOM 2611 C C . PRO A 1 323 ? -4.200 10.194 -35.816 1.00 90.62 323 PRO A C 1
ATOM 2613 O O . PRO A 1 323 ? -3.276 10.174 -36.619 1.00 90.62 323 PRO A O 1
ATOM 2616 N N . MET A 1 324 ? -4.133 10.883 -34.670 1.00 92.69 324 MET A N 1
ATOM 2617 C CA . MET A 1 324 ? -2.961 11.668 -34.259 1.00 92.69 324 MET A CA 1
ATOM 2618 C C . MET A 1 324 ? -1.834 10.811 -33.664 1.00 92.69 324 MET A C 1
ATOM 2620 O O . MET A 1 324 ? -0.754 11.326 -33.382 1.00 92.69 324 MET A O 1
ATOM 2624 N N . PHE A 1 325 ? -2.069 9.516 -33.424 1.00 92.12 325 PHE A N 1
ATOM 2625 C CA . PHE A 1 325 ? -1.052 8.641 -32.855 1.00 92.12 325 PHE A CA 1
ATOM 2626 C C . PHE A 1 325 ? -0.023 8.236 -33.926 1.00 92.12 325 PHE A C 1
ATOM 2628 O O . PHE A 1 325 ? -0.427 7.720 -34.972 1.00 92.12 325 PHE A O 1
ATOM 2635 N N . PRO A 1 326 ? 1.295 8.391 -33.688 1.00 93.56 326 PRO A N 1
ATOM 2636 C CA . PRO A 1 326 ? 2.312 8.063 -34.684 1.00 93.56 326 PRO A CA 1
ATOM 2637 C C . PRO A 1 326 ? 2.229 6.601 -35.145 1.00 93.56 326 PRO A C 1
ATOM 2639 O O . PRO A 1 326 ? 2.441 5.674 -34.358 1.00 93.56 326 PRO A O 1
ATOM 2642 N N . ALA A 1 327 ? 1.963 6.386 -36.438 1.00 88.31 327 ALA A N 1
ATOM 2643 C CA . ALA A 1 327 ? 1.809 5.051 -37.019 1.00 88.31 327 ALA A CA 1
ATOM 2644 C C . ALA A 1 327 ? 3.008 4.110 -36.759 1.00 88.31 327 ALA A C 1
ATOM 2646 O O . ALA A 1 327 ? 2.761 2.959 -36.391 1.00 88.31 327 ALA A O 1
ATOM 2647 N N . PRO A 1 328 ? 4.283 4.564 -36.825 1.00 90.75 328 PRO A N 1
ATOM 2648 C CA . PRO A 1 328 ? 5.428 3.698 -36.525 1.00 90.75 328 PRO A CA 1
ATOM 2649 C C . PRO A 1 328 ? 5.444 3.176 -35.082 1.00 90.75 328 PRO A C 1
ATOM 2651 O O . PRO A 1 328 ? 5.954 2.090 -34.819 1.00 90.75 328 PRO A O 1
ATOM 2654 N N . LEU A 1 329 ? 4.864 3.924 -34.136 1.00 91.06 329 LEU A N 1
ATOM 2655 C CA . LEU A 1 329 ? 4.835 3.547 -32.721 1.00 91.06 329 LEU A CA 1
ATOM 2656 C C . LEU A 1 329 ? 3.663 2.624 -32.378 1.00 91.06 329 LEU A C 1
ATOM 2658 O O . LEU A 1 329 ? 3.668 2.006 -31.314 1.00 91.06 329 LEU A O 1
ATOM 2662 N N . ARG A 1 330 ? 2.656 2.518 -33.256 1.00 89.69 330 ARG A N 1
ATOM 2663 C CA . ARG A 1 330 ? 1.410 1.785 -32.984 1.00 89.69 330 ARG A CA 1
ATOM 2664 C C . ARG A 1 330 ? 1.684 0.322 -32.648 1.00 89.69 330 ARG A C 1
ATOM 2666 O O . ARG A 1 330 ? 1.251 -0.151 -31.600 1.00 89.69 330 ARG A O 1
ATOM 2673 N N . ASN A 1 331 ? 2.461 -0.367 -33.480 1.00 88.81 331 ASN A N 1
ATOM 2674 C CA . ASN A 1 331 ? 2.797 -1.776 -33.254 1.00 88.81 331 ASN A CA 1
ATOM 2675 C C . ASN A 1 331 ? 3.668 -1.963 -32.006 1.00 88.81 331 ASN A C 1
ATOM 2677 O O . ASN A 1 331 ? 3.430 -2.881 -31.226 1.00 88.81 331 ASN A O 1
ATOM 2681 N N . THR A 1 332 ? 4.617 -1.057 -31.757 1.00 88.00 332 THR A N 1
ATOM 2682 C CA . THR A 1 332 ? 5.460 -1.084 -30.553 1.00 88.00 332 THR A CA 1
ATOM 2683 C C . THR A 1 332 ? 4.626 -0.971 -29.279 1.00 88.00 332 THR A C 1
ATOM 2685 O O . THR A 1 332 ? 4.792 -1.771 -28.359 1.00 88.00 332 THR A O 1
ATOM 2688 N N . VAL A 1 333 ? 3.682 -0.026 -29.231 1.00 88.31 333 VAL A N 1
ATOM 2689 C CA . VAL A 1 333 ? 2.805 0.159 -28.067 1.00 88.31 333 VAL A CA 1
ATOM 2690 C C . VAL A 1 333 ? 1.839 -1.008 -27.896 1.00 88.31 333 VAL A C 1
ATOM 2692 O O . VAL A 1 333 ? 1.624 -1.446 -26.768 1.00 88.31 333 VAL A O 1
ATOM 2695 N N . LEU A 1 334 ? 1.290 -1.562 -28.980 1.00 88.56 334 LEU A N 1
ATOM 2696 C CA . LEU A 1 334 ? 0.423 -2.740 -28.898 1.00 88.56 334 LEU A CA 1
ATOM 2697 C C . LEU A 1 334 ? 1.183 -3.988 -28.423 1.00 88.56 334 LEU A C 1
ATOM 2699 O O . LEU A 1 334 ? 0.654 -4.738 -27.603 1.00 88.56 334 LEU A O 1
ATOM 2703 N N . ASN A 1 335 ? 2.432 -4.181 -28.848 1.00 86.25 335 ASN A N 1
ATOM 2704 C CA . ASN A 1 335 ? 3.282 -5.266 -28.353 1.00 86.25 335 ASN A CA 1
ATOM 2705 C C . ASN A 1 335 ? 3.624 -5.078 -26.868 1.00 86.25 335 ASN A C 1
ATOM 2707 O O . ASN A 1 335 ? 3.512 -6.015 -26.079 1.00 86.25 335 ASN A O 1
ATOM 2711 N N . PHE A 1 336 ? 3.958 -3.851 -26.458 1.00 82.12 336 PHE A N 1
ATOM 2712 C CA . PHE A 1 336 ? 4.201 -3.519 -25.054 1.00 82.12 336 PHE A CA 1
ATOM 2713 C C . PHE A 1 336 ? 2.948 -3.723 -24.190 1.00 82.12 336 PHE A C 1
ATOM 2715 O O . PHE A 1 336 ? 3.026 -4.293 -23.104 1.00 82.12 336 PHE A O 1
ATOM 2722 N N . ARG A 1 337 ? 1.770 -3.338 -24.695 1.00 84.94 337 ARG A N 1
ATOM 2723 C CA . ARG A 1 337 ? 0.471 -3.624 -24.072 1.00 84.94 337 ARG A CA 1
ATOM 2724 C C . ARG A 1 337 ? 0.277 -5.122 -23.861 1.00 84.94 337 ARG A C 1
ATOM 2726 O O . ARG A 1 337 ? -0.087 -5.528 -22.762 1.00 84.94 337 ARG A O 1
ATOM 2733 N N . GLN A 1 338 ? 0.511 -5.942 -24.889 1.00 81.38 338 GLN A N 1
ATOM 2734 C CA . GLN A 1 338 ? 0.367 -7.397 -24.772 1.00 81.38 338 GLN A CA 1
ATOM 2735 C C . GLN A 1 338 ? 1.335 -7.982 -23.745 1.00 81.38 338 GLN A C 1
ATOM 2737 O O . GLN A 1 338 ? 0.927 -8.819 -22.945 1.00 81.38 338 GLN A O 1
ATOM 2742 N N . PHE A 1 339 ? 2.573 -7.488 -23.685 1.00 77.94 339 PHE A N 1
ATOM 2743 C CA . PHE A 1 339 ? 3.519 -7.859 -22.636 1.00 77.94 339 PHE A CA 1
ATOM 2744 C C . PHE A 1 339 ? 2.972 -7.547 -21.230 1.00 77.94 339 PHE A C 1
ATOM 2746 O O . PHE A 1 339 ? 2.897 -8.448 -20.395 1.00 77.94 339 PHE A O 1
ATOM 2753 N N . TRP A 1 340 ? 2.486 -6.329 -20.972 1.00 73.12 340 TRP A N 1
ATOM 2754 C CA . TRP A 1 340 ? 1.910 -5.968 -19.667 1.00 73.12 340 TRP A CA 1
ATOM 2755 C C . TRP A 1 340 ? 0.653 -6.753 -19.308 1.00 73.12 340 TRP A C 1
ATOM 2757 O O . TRP A 1 340 ? 0.509 -7.209 -18.173 1.00 73.12 340 TRP A O 1
ATOM 2767 N N . LEU A 1 341 ? -0.250 -6.950 -20.270 1.00 73.44 341 LEU A N 1
ATOM 2768 C CA . LEU A 1 341 ? -1.441 -7.766 -20.060 1.00 73.44 341 LEU A CA 1
ATOM 2769 C C . LEU A 1 341 ? -1.076 -9.224 -19.816 1.00 73.44 341 LEU A C 1
ATOM 2771 O O . LEU A 1 341 ? -1.713 -9.860 -18.984 1.00 73.44 341 LEU A O 1
ATOM 2775 N N . SER A 1 342 ? -0.055 -9.750 -20.494 1.00 70.50 342 SER A N 1
ATOM 2776 C CA . SER A 1 342 ? 0.437 -11.101 -20.244 1.00 70.50 342 SER A CA 1
ATOM 2777 C C . SER A 1 342 ? 1.003 -11.215 -18.832 1.00 70.50 342 SER A C 1
ATOM 2779 O O . SER A 1 342 ? 0.623 -12.136 -18.125 1.00 70.50 342 SER A O 1
ATOM 2781 N N . LEU A 1 343 ? 1.783 -10.242 -18.350 1.00 65.25 343 LEU A N 1
ATOM 2782 C CA . LEU A 1 343 ? 2.273 -10.220 -16.967 1.00 65.25 343 LEU A CA 1
ATOM 2783 C C . LEU A 1 343 ? 1.124 -10.179 -15.948 1.00 65.25 343 LEU A C 1
ATOM 2785 O O . LEU A 1 343 ? 1.140 -10.927 -14.970 1.00 65.25 343 LEU A O 1
ATOM 2789 N N . ALA A 1 344 ? 0.092 -9.372 -16.207 1.00 62.66 344 ALA A N 1
ATOM 2790 C CA . ALA A 1 344 ? -1.102 -9.304 -15.366 1.00 62.66 344 ALA A CA 1
ATOM 2791 C C . ALA A 1 344 ? -1.953 -10.592 -15.424 1.00 62.66 344 ALA A C 1
ATOM 2793 O O . ALA A 1 344 ? -2.551 -10.984 -14.423 1.00 62.66 344 ALA A O 1
ATOM 2794 N N . LYS A 1 345 ? -1.999 -11.273 -16.579 1.00 61.28 345 LYS A N 1
ATOM 2795 C CA . LYS A 1 345 ? -2.830 -12.465 -16.836 1.00 61.28 345 LYS A CA 1
ATOM 2796 C C . LYS A 1 345 ? -2.103 -13.803 -16.691 1.00 61.28 345 LYS A C 1
ATOM 2798 O O . LYS A 1 345 ? -2.775 -14.828 -16.706 1.00 61.28 345 LYS A O 1
ATOM 2803 N N . MET A 1 346 ? -0.780 -13.852 -16.536 1.00 46.44 346 MET A N 1
ATOM 2804 C CA . MET A 1 346 ? 0.030 -15.073 -16.714 1.00 46.44 346 MET A CA 1
ATOM 2805 C C . MET A 1 346 ? -0.258 -16.218 -15.711 1.00 46.44 346 MET A C 1
ATOM 2807 O O . MET A 1 346 ? 0.462 -17.202 -15.724 1.00 46.44 346 MET A O 1
ATOM 2811 N N . VAL A 1 347 ? -1.201 -16.105 -14.761 1.00 40.34 347 VAL A N 1
ATOM 2812 C CA . VAL A 1 347 ? -1.712 -17.233 -13.916 1.00 40.34 347 VAL A CA 1
ATOM 2813 C C . VAL A 1 347 ? -3.227 -17.398 -14.085 1.00 40.34 347 VAL A C 1
ATOM 2815 O O . VAL A 1 347 ? -3.945 -17.850 -13.211 1.00 40.34 347 VAL A O 1
ATOM 2818 N N . SER A 1 348 ? -3.739 -17.039 -15.260 1.00 31.33 348 SER A N 1
ATOM 2819 C CA . SER A 1 348 ? -5.005 -17.596 -15.755 1.00 31.33 348 SER A CA 1
ATOM 2820 C C . SER A 1 348 ? -4.810 -18.938 -16.476 1.00 31.33 348 SER A C 1
ATOM 2822 O O . SER A 1 348 ? -5.784 -19.527 -16.919 1.00 31.33 348 SER A O 1
ATOM 2824 N N . VAL A 1 349 ? -3.570 -19.445 -16.532 1.00 31.91 349 VAL A N 1
ATOM 2825 C CA . VAL A 1 349 ? -3.270 -20.874 -16.710 1.00 31.91 349 VAL A CA 1
ATOM 2826 C C . VAL A 1 349 ? -2.891 -21.440 -15.335 1.00 31.91 349 VAL A C 1
ATOM 2828 O O . VAL A 1 349 ? -1.727 -21.725 -15.068 1.00 31.91 349 VAL A O 1
ATOM 2831 N N . ILE A 1 350 ? -3.861 -21.455 -14.418 1.00 32.69 350 ILE A N 1
ATOM 2832 C CA . ILE A 1 350 ? -3.926 -22.367 -13.265 1.00 32.69 350 ILE A CA 1
ATOM 2833 C C . ILE A 1 350 ? -5.365 -22.844 -13.173 1.00 32.69 350 ILE A C 1
ATOM 2835 O O . ILE A 1 350 ? -6.253 -21.958 -13.104 1.00 32.69 350 ILE A O 1
#

Radius of gyration: 28.02 Å; chains: 1; bounding box: 75×63×96 Å

Sequence (350 aa):
MSSNSDQRSSSKSKLNSRTATTTSISQSLTGLKRLASGAQFYWYLTLLSTLYSSILCILNSFIRGSNNEVTIGYYSMALSSILTTYLIIMRQTYKYKPLSVLIGQIWHLFQHLSTPNQSNRENQPTQGDTSSDSGTSAGTGVERHSQLNPKYSNNILRDENAQYLLFAFAHWLFASPSFGAINSSVLYSFTIYAFFHACHYTYTNIIPLVPNISKERKAQWTQVLQYIFRLNHERSRMVAANSEIFLVTYYITPLIKIVLRLISGRFWSAARGETTQFWFDFKSVILFFVTIIFLRARFLIDKYTRTQVQGYDANLLRVVASPMFPAPLRNTVLNFRQFWLSLAKMVSVI

Organism: Pichia kudriavzevii (NCBI:txid4909)

InterPro domains:
  IPR005344 TMEM33/Pom33 family [PF03661] (146-255)
  IPR051645 PER33/POM33 transmembrane regulator [PTHR12703] (146-347)

Foldseek 3Di:
DPDPPVVVVVVVVVVVVVVVQVVLLVVLVVLVVVLVVDLVNLLLVLLVQLLVLLVVLVVCCVVVNQLDQVSLVSLLSNLVSLLSNLVSVCCVVCVPPDVCLQVVLVVVVVVVVVDPDPPDDDDDDDDDDDDDDDDDDDDDDDPPDPDDDPPPPDHCLLDLSSLSNVLSVLLSVCSGSLQGGHDSLNSLLVNLVSVLSSLVCCLPRPLVSDRPDDPVVSVVSSVVSVVCNVVCVVVSNLVSLVSLVCVLVVLPVLVVVCVVCVVVVNNVVCCVVPVSVVSNSVSSVSSNVSSLSSLLSCCVNPPSNVVVLVVVLVVLVVQLPDPPHDPVCSVVSVVVSVVSVCSSCVVVVD

Secondary structure (DSSP, 8-state):
--SSHHHHHHHHHHHHHHHHHHHHHHHHHHHHHHHHTSHHHHHHHHHHHHHHHHHHHHHHHHHH-TT-HHHHHHHHHHHHHHHHHHHHHHHHHHTTS-HHHHHHHHHHHHHHHHS---------PPP----------------------TTS---GGG-HHHHHHHHHHHHHHT-SGGG----GGGHHHHHHHHHHHHHHHIIIIIGGG-TT--HHHHHHHHHHHHHHHHHHHHHHHHHHHHHHHHHHHHHHHHHHHHHHHHHTT-HHHHHHH-HHHHHHHHHHHHHHHHHHHHHHHHHHH-HHHHHHHHHHHHHHHHHHHSTTS-HHHHHHHHHHHHHHHHHHHTTS--

=== Feature glossary ===
Feature key, reading from the visual/contextual features back to the raw sequence:

Rendered structure images. Six rendered views show the 3D structure from the faces of a cube — i.e. along ±x, ±y, ±z. Rendering representation is drawn randomly per protein from cartoon (secondary-structure ribbons), sticks (backbone bonds), or molecular surface; coloring is either N→C rainbow (blue at the N-terminus through red at the C-terminus) or one color per chain.

Contact-map, Ramachandran, and PAE plots. The contact map is a binary N×N matrix image: pixel (i, j) is dark where Cα_i and Cα_j are within 8 Å and |i−j|>4. Because the |i−j|>4 filter removes local helical contacts, off-diagonal stripes parallel to the main diagonal indicate parallel β-sheets; stripes perpendicular to it indicate antiparallel β-sheets. The Ramachandran plot scatters every residue's (φ, ψ) pair against the sterically allowed regions. The PAE heatmap renders the predicted-aligned-error matrix.

InterPro / GO / CATH / organism. Database cross-references. InterPro integrates a dozen domain/family signature databases into unified entries with residue-range hits. GO terms attach function/process/location labels with evidence codes. CATH codes position the fold in a four-level structural taxonomy. Organism is the NCBI-taxonomy species name.

Nearest PDB structures. The Foldseek neighbor list gives the closest experimentally determined structures in the PDB, ranked by structural alignment. TM-score near 1 means near-identical fold; near 0.3 means only rough topology match. This is how one finds what a novel AlphaFold prediction most resembles in the solved-structure universe.

Predicted aligned error. PAE(i, j) answers: if I align the predicted and true structures on residue i, how far off (in Å) do I expect residue j to be? A block-diagonal PAE matrix with low values on the blocks and high values off-diagonal is the signature of a multi-domain protein with confidently predicted domains but uncertain inter-domain orientation.

Solvent-accessible surface area. Accessible surface area quantifies burial. A residue with SASA near zero is packed into the hydrophobic core; one with SASA >100 Å² sits on the surface. Computed here via the Shrake–Rupley numerical algorithm with a 1.4 Å probe.

B-factor. B-factor (Debye–Waller factor) reflects atomic displacement in the crystal lattice. It is an experimental observable (units Å²), not a prediction; low values mean the atom is pinned down, high values mean it moves or is heterogeneous across the crystal.

pLDDT. For AlphaFold models, the B-factor field carries pLDDT — the model's own estimate of local accuracy on a 0–100 scale. Regions with pLDDT<50 should be treated as essentially unmodeled; they often correspond to intrinsically disordered segments.

Backbone torsions (φ/ψ). φ (phi) and ψ (psi) are the two rotatable backbone dihedrals per residue: φ is the C(i-1)–N–Cα–C torsion, ψ is the N–Cα–C–N(i+1) torsion, both in degrees on (−180°, 180°]. α-helical residues cluster near (−60°, −45°); β-strand residues near (−120°, +130°). A Ramachandran plot is simply a scatter of (φ, ψ) for every residue.

Radius of gyration, Cα contacts, bounding box. Radius of gyration (Rg) is the root-mean-square distance of Cα atoms from their centroid — a single number for overall size and compactness. A globular domain of N residues has Rg ≈ 2.2·N^0.38 Å; an extended or disordered chain has a much larger Rg. The Cα contact count is the number of residue pairs whose Cα atoms are within 8 Å and are more than four positions apart in sequence — a standard proxy for tertiary packing density. The bounding box is the smallest axis-aligned box enclosing all Cα atoms.

Secondary structure (3-state, P-SEA). Three-state secondary structure (P-SEA) collapses the eight DSSP classes into helix (a), strand (b), and coil (c). P-SEA assigns these from Cα geometry alone — distances and angles — without requiring backbone oxygens, so it works on any Cα trace.

Secondary structure (8-state, DSSP). DSSP 8-state secondary structure assigns each residue one of H (α-helix), G (3₁₀-helix), I (π-helix), E (extended β-strand), B (isolated β-bridge), T (hydrogen-bonded turn), S (bend), or '-' (coil). The assignment is computed from backbone hydrogen-bond geometry via the Kabsch–Sander algorithm.

Foldseek 3Di. A 3Di character summarizes, for each residue, the relative orientation of the Cα frame of its nearest spatial neighbor. Because it encodes fold topology rather than chemistry, 3Di alignments detect remote structural similarity that sequence alignment misses.

mmCIF coordinates. The mmCIF block holds the 3D Cartesian coordinates of each backbone atom (N, Cα, C, O) in ångströms. mmCIF is the PDB's canonical archive format — a tagged-loop text representation of the atomic model.

Sequence. Sequence gives the chain of amino acids in standard one-letter code (A=alanine, C=cysteine, …, Y=tyrosine), read N→C. It is the only feature that is directly encoded by the gene; all structural features are derived from the folded form of this sequence.